Protein AF-A0A8J9ZI50-F1 (afdb_monomer)

Foldseek 3Di:
DAADADQDDDDDDDDDDDQDQDDDDDDDDDDDDDDDDDDDDDDPRDHDHQPPPDPPDCVLVLLVQCVVQVDHQLVGVLDFDDDPDPLVVVCVVCVVPPPPCVSSCNGRHDPLDDDDPDDDDADSAADVQCVVCVVLVVVVVVVCVVVVVDNDNDYCCSNVDHDRHFHWHWADDPPDPHTDIDRPPVSDPVSVVVVCVVVVPDDVDLVVLLVCVLVVHDDDDDQQPLVCVQPPALQRQRNNVPRLSVLVSCQSSQFWDWQKDKECPCLQKPWDPPCSVVVSVVCVVPVDSPTDMDGNQPFDIDMDIDDIPGHDNPQDSVNVVVVSNVRNVVVCVVQYDPSDDNVLRRCCVPVVSNPDPPD

pLDDT: mean 74.14, std 22.07, range [21.8, 97.56]

Structure (mmCIF, N/CA/C/O backbone):
data_AF-A0A8J9ZI50-F1
#
_entry.id   AF-A0A8J9ZI50-F1
#
loop_
_atom_site.group_PDB
_atom_site.id
_atom_site.type_symbol
_atom_site.label_atom_id
_atom_site.label_alt_id
_atom_site.label_comp_id
_atom_site.label_asym_id
_atom_site.label_entity_id
_atom_site.label_seq_id
_atom_site.pdbx_PDB_ins_code
_atom_site.Cartn_x
_atom_site.Cartn_y
_atom_site.Cartn_z
_atom_site.occupancy
_atom_site.B_iso_or_equiv
_atom_site.auth_seq_id
_atom_site.auth_comp_id
_atom_site.auth_asym_id
_atom_site.auth_atom_id
_atom_site.pdbx_PDB_model_num
ATOM 1 N N . MET A 1 1 ? 6.693 2.088 -22.035 1.00 25.86 1 MET A N 1
ATOM 2 C CA . MET A 1 1 ? 7.305 2.258 -23.367 1.00 25.86 1 MET A CA 1
ATOM 3 C C . MET A 1 1 ? 7.950 3.633 -23.395 1.00 25.86 1 MET A C 1
ATOM 5 O O . MET A 1 1 ? 7.227 4.613 -23.303 1.00 25.86 1 MET A O 1
ATOM 9 N N . THR A 1 2 ? 9.282 3.709 -23.401 1.00 25.95 2 THR A N 1
ATOM 10 C CA . THR A 1 2 ? 10.013 4.980 -23.255 1.00 25.95 2 THR A CA 1
ATOM 11 C C . THR A 1 2 ? 10.969 5.138 -24.429 1.00 25.95 2 THR A C 1
ATOM 13 O O . THR A 1 2 ? 11.836 4.292 -24.633 1.00 25.95 2 THR A O 1
ATOM 16 N N . VAL A 1 3 ? 10.784 6.204 -25.207 1.00 25.11 3 VAL A N 1
ATOM 17 C CA . VAL A 1 3 ? 11.611 6.576 -26.364 1.00 25.11 3 VAL A CA 1
ATOM 18 C C . VAL A 1 3 ? 12.299 7.902 -26.057 1.00 25.11 3 VAL A C 1
ATOM 20 O O . VAL A 1 3 ? 11.668 8.811 -25.519 1.00 25.11 3 VAL A O 1
ATOM 23 N N . TYR A 1 4 ? 13.588 8.009 -26.381 1.00 27.16 4 TYR A N 1
ATOM 24 C CA . TYR A 1 4 ? 14.418 9.181 -26.097 1.00 27.16 4 TYR A CA 1
ATOM 25 C C . TYR A 1 4 ? 14.515 10.114 -27.317 1.00 27.16 4 TYR A C 1
ATOM 27 O O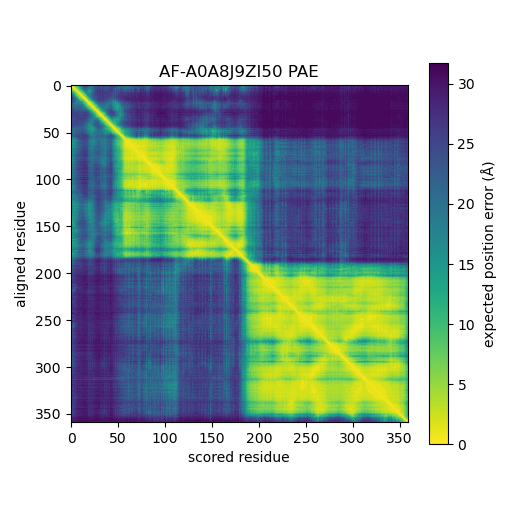 . TYR A 1 4 ? 14.706 9.620 -28.427 1.00 27.16 4 TYR A O 1
ATOM 35 N N . PRO A 1 5 ? 14.418 11.446 -27.142 1.00 26.84 5 PRO A N 1
ATOM 36 C CA . PRO A 1 5 ? 14.634 12.414 -28.212 1.00 26.84 5 PRO A CA 1
ATOM 37 C C . PRO A 1 5 ? 16.134 12.730 -28.399 1.00 26.84 5 PRO A C 1
ATOM 39 O O . PRO A 1 5 ? 16.911 12.603 -27.447 1.00 26.84 5 PRO A O 1
ATOM 42 N N . PRO A 1 6 ? 16.548 13.197 -29.594 1.00 30.83 6 PRO A N 1
ATOM 43 C CA . PRO A 1 6 ? 17.898 13.695 -29.826 1.00 30.83 6 PRO A CA 1
ATOM 44 C C . PRO A 1 6 ? 18.096 15.072 -29.178 1.00 30.83 6 PRO A C 1
ATOM 46 O O . PRO A 1 6 ? 17.204 15.924 -29.191 1.00 30.83 6 PRO A O 1
ATOM 49 N N . ALA A 1 7 ? 19.302 15.307 -28.663 1.00 27.77 7 ALA A N 1
ATOM 50 C CA . ALA A 1 7 ? 19.789 16.647 -28.367 1.00 27.77 7 ALA A CA 1
ATOM 51 C C . ALA A 1 7 ? 19.888 17.451 -29.679 1.00 27.77 7 ALA A C 1
ATOM 53 O O . ALA A 1 7 ? 20.593 17.044 -30.601 1.00 27.77 7 ALA A O 1
ATOM 54 N N . GLY A 1 8 ? 19.171 18.573 -29.778 1.00 25.98 8 GLY A N 1
ATOM 55 C CA . GLY A 1 8 ? 19.150 19.434 -30.962 1.00 25.98 8 GLY A CA 1
ATOM 56 C C . GLY A 1 8 ? 19.723 20.834 -30.714 1.00 25.98 8 GLY A C 1
ATOM 57 O O . GLY A 1 8 ? 19.141 21.608 -29.967 1.00 25.98 8 GLY A O 1
ATOM 58 N N . VAL A 1 9 ? 20.847 21.110 -31.384 1.00 24.44 9 VAL A N 1
ATOM 59 C CA . VAL A 1 9 ? 21.287 22.337 -32.091 1.00 24.44 9 VAL A CA 1
ATOM 60 C C . VAL A 1 9 ? 21.065 23.725 -31.454 1.00 24.44 9 VAL A C 1
ATOM 62 O O . VAL A 1 9 ? 19.985 24.303 -31.524 1.00 24.44 9 VAL A O 1
ATOM 65 N N . ALA A 1 10 ? 22.178 24.351 -31.054 1.00 22.00 10 ALA A N 1
ATOM 66 C CA . ALA A 1 10 ? 22.411 25.787 -31.223 1.00 22.00 10 ALA A CA 1
ATOM 67 C C . ALA A 1 10 ? 23.693 25.974 -32.053 1.00 22.00 10 ALA A C 1
ATOM 69 O O . ALA A 1 10 ? 24.749 25.438 -31.720 1.00 22.00 10 ALA A O 1
ATOM 70 N N . THR A 1 11 ? 23.601 26.708 -33.159 1.00 25.28 11 THR A N 1
ATOM 71 C CA . THR A 1 11 ? 24.726 27.043 -34.038 1.00 25.28 11 THR A CA 1
ATOM 72 C C . THR A 1 11 ? 25.690 28.027 -33.371 1.00 25.28 11 THR A C 1
ATOM 74 O O . THR A 1 11 ? 25.319 29.173 -33.122 1.00 25.28 11 THR A O 1
ATOM 77 N N . ARG A 1 12 ? 26.953 27.625 -33.186 1.00 21.80 12 ARG A N 1
ATOM 78 C CA . ARG A 1 12 ? 28.137 28.481 -33.379 1.00 21.80 12 ARG A CA 1
ATOM 79 C C . ARG A 1 12 ? 29.366 27.603 -33.616 1.00 21.80 12 ARG A C 1
ATOM 81 O O . ARG A 1 12 ? 29.640 26.695 -32.842 1.00 21.80 12 ARG A O 1
ATOM 88 N N . HIS A 1 13 ? 30.083 27.887 -34.700 1.00 28.05 13 HIS A N 1
ATOM 89 C CA . HIS A 1 13 ? 31.384 27.302 -35.008 1.00 28.05 13 HIS A CA 1
ATOM 90 C C . HIS A 1 13 ? 32.370 27.506 -33.847 1.00 28.05 13 HIS A C 1
ATOM 92 O O . HIS A 1 13 ? 32.696 28.644 -33.517 1.00 28.05 13 HIS A O 1
ATOM 98 N N . ASN A 1 14 ? 32.847 26.416 -33.247 1.00 24.55 14 ASN A N 1
ATOM 99 C CA . ASN A 1 14 ? 34.269 26.068 -33.228 1.00 24.55 14 ASN A CA 1
ATOM 100 C C . ASN A 1 14 ? 34.479 24.661 -32.647 1.00 24.55 14 ASN A C 1
ATOM 102 O O . ASN A 1 14 ? 33.777 24.214 -31.748 1.00 24.55 14 ASN A O 1
ATOM 106 N N . SER A 1 15 ? 35.441 23.981 -33.253 1.00 33.97 15 SER A N 1
ATOM 107 C CA . SER A 1 15 ? 35.900 22.605 -33.076 1.00 33.97 15 SER A CA 1
ATOM 108 C C . SER A 1 15 ? 36.259 22.196 -31.642 1.00 33.97 15 SER A C 1
ATOM 110 O O . SER A 1 15 ? 37.152 22.814 -31.064 1.00 33.97 15 SER A O 1
ATOM 112 N N . SER A 1 16 ? 35.663 21.099 -31.154 1.00 27.05 16 SER A N 1
ATOM 113 C CA . SER A 1 16 ? 36.362 19.883 -30.678 1.00 27.05 16 SER A CA 1
ATOM 114 C C . SER A 1 16 ? 35.376 18.854 -30.084 1.00 27.05 16 SER A C 1
ATOM 116 O O . SER A 1 16 ? 34.603 19.153 -29.180 1.00 27.05 16 SER A O 1
ATOM 118 N N . ASP A 1 17 ? 35.393 17.656 -30.675 1.00 33.03 17 ASP A N 1
ATOM 119 C CA . ASP A 1 17 ? 34.951 16.337 -30.191 1.00 33.03 17 ASP A CA 1
ATOM 120 C C . ASP A 1 17 ? 33.678 16.246 -29.329 1.00 33.03 17 ASP A C 1
ATOM 122 O O . ASP A 1 17 ? 33.707 16.179 -28.100 1.00 33.03 17 ASP A O 1
ATOM 126 N N . GLY A 1 18 ? 32.536 16.129 -30.015 1.00 24.89 18 GLY A N 1
ATOM 127 C CA . GLY A 1 18 ? 31.255 15.719 -29.443 1.00 24.89 18 GLY A CA 1
ATOM 128 C C . GLY A 1 18 ? 30.677 14.525 -30.205 1.00 24.89 18 GLY A C 1
ATOM 129 O O . GLY A 1 18 ? 30.456 14.598 -31.410 1.00 24.89 18 GLY A O 1
ATOM 130 N N . PHE A 1 19 ? 30.429 13.431 -29.487 1.00 29.88 19 PHE A N 1
ATOM 131 C CA . PHE A 1 19 ? 29.809 12.197 -29.976 1.00 29.88 19 PHE A CA 1
ATOM 132 C C . PHE A 1 19 ? 28.427 12.484 -30.601 1.00 29.88 19 PHE A C 1
ATOM 134 O O . PHE A 1 19 ? 27.509 12.923 -29.905 1.00 29.88 19 PHE A O 1
ATOM 141 N N . GLN A 1 20 ? 28.274 12.245 -31.907 1.00 26.59 20 GLN A N 1
ATOM 142 C CA . GLN A 1 20 ? 26.997 12.314 -32.625 1.00 26.59 20 GLN A CA 1
ATOM 143 C C . GLN A 1 20 ? 26.562 10.909 -33.050 1.00 26.59 20 GLN A C 1
ATOM 145 O O . GLN A 1 20 ? 27.282 10.217 -33.762 1.00 26.59 20 GLN A O 1
ATOM 150 N N . VAL A 1 21 ? 25.354 10.508 -32.649 1.00 29.22 21 VAL A N 1
ATOM 151 C CA . VAL A 1 21 ? 24.674 9.326 -33.195 1.00 29.22 21 VAL A CA 1
ATOM 152 C C . VAL A 1 21 ? 23.842 9.801 -34.387 1.00 29.22 21 VAL A C 1
ATOM 154 O O . VAL A 1 21 ? 22.799 10.427 -34.201 1.00 29.22 21 VAL A O 1
ATOM 157 N N . GLY A 1 22 ? 24.346 9.586 -35.603 1.00 24.67 22 GLY A N 1
ATOM 158 C CA . GLY A 1 22 ? 23.662 9.913 -36.858 1.00 24.67 22 GLY A CA 1
ATOM 159 C C . GLY A 1 22 ? 22.984 8.686 -37.474 1.00 24.67 22 GLY A C 1
ATOM 160 O O . GLY A 1 22 ? 23.501 7.580 -37.363 1.00 24.67 22 GLY A O 1
ATOM 161 N N . CYS A 1 23 ? 21.829 8.886 -38.115 1.00 28.69 23 CYS A N 1
ATOM 162 C CA . CYS A 1 23 ? 21.160 7.884 -38.951 1.00 28.69 23 CYS A CA 1
ATOM 163 C C . CYS A 1 23 ? 21.556 8.088 -40.418 1.00 28.69 23 CYS A C 1
ATOM 165 O O . CYS A 1 23 ? 21.432 9.198 -40.933 1.00 28.69 23 CYS A O 1
ATOM 167 N N . THR A 1 24 ? 21.945 7.017 -41.102 1.00 25.36 24 THR A N 1
ATOM 168 C CA . THR A 1 24 ? 22.047 6.954 -42.566 1.00 25.36 24 THR A CA 1
ATOM 169 C C . THR A 1 24 ? 21.234 5.754 -43.024 1.00 25.36 24 THR A C 1
ATOM 171 O O . THR A 1 24 ? 21.556 4.632 -42.651 1.00 25.36 24 THR A O 1
ATOM 174 N N . CYS A 1 25 ? 20.163 5.976 -43.782 1.00 27.75 25 CYS A N 1
ATOM 175 C CA . CYS A 1 25 ? 19.436 4.901 -44.449 1.00 27.75 25 CYS A CA 1
ATOM 176 C C . CYS A 1 25 ? 19.452 5.179 -45.954 1.00 27.75 25 CYS A C 1
ATOM 178 O O . CYS A 1 25 ? 18.854 6.152 -46.403 1.00 27.75 25 CYS A O 1
ATOM 180 N N . ASP A 1 26 ? 20.155 4.329 -46.704 1.00 25.33 26 ASP A N 1
ATOM 181 C CA . ASP A 1 26 ? 19.964 4.167 -48.143 1.00 25.33 26 ASP A CA 1
ATOM 182 C C . ASP A 1 26 ? 19.202 2.858 -48.344 1.00 25.33 26 ASP A C 1
ATOM 184 O O . ASP A 1 26 ? 19.656 1.775 -47.981 1.00 25.33 26 ASP A O 1
ATOM 188 N N . SER A 1 27 ? 17.989 2.977 -48.871 1.00 35.72 27 SER A N 1
ATOM 189 C CA . SER A 1 27 ? 17.104 1.860 -49.176 1.00 35.72 27 SER A CA 1
ATOM 190 C C . SER A 1 27 ? 17.641 1.050 -50.353 1.00 35.72 27 SER A C 1
ATOM 192 O O . SER A 1 27 ? 17.878 1.643 -51.404 1.00 35.72 27 SER A O 1
ATOM 194 N N . THR A 1 28 ? 17.760 -0.277 -50.216 1.00 31.36 28 THR A N 1
ATOM 195 C CA . THR A 1 28 ? 17.417 -1.303 -51.235 1.00 31.36 28 THR A CA 1
ATOM 196 C C . THR A 1 28 ? 17.981 -2.680 -50.849 1.00 31.36 28 THR A C 1
ATOM 198 O O . THR A 1 28 ? 19.159 -2.941 -51.049 1.00 31.36 28 THR A O 1
ATOM 201 N N . SER A 1 29 ? 17.149 -3.606 -50.355 1.00 28.17 29 SER A N 1
ATOM 202 C CA . SER A 1 29 ? 17.161 -5.016 -50.804 1.00 28.17 29 SER A CA 1
ATOM 203 C C . SER A 1 29 ? 16.071 -5.854 -50.123 1.00 28.17 29 SER A C 1
ATOM 205 O O . SER A 1 29 ? 15.872 -5.797 -48.913 1.00 28.17 29 SER A O 1
ATOM 207 N N . ASP A 1 30 ? 15.376 -6.652 -50.935 1.00 33.31 30 ASP A N 1
ATOM 208 C CA . ASP A 1 30 ? 14.409 -7.667 -50.524 1.00 33.31 30 ASP A CA 1
ATOM 209 C C . ASP A 1 30 ? 15.135 -8.985 -50.207 1.00 33.31 30 ASP A C 1
ATOM 211 O O . ASP A 1 30 ? 15.465 -9.751 -51.109 1.00 33.31 30 ASP A O 1
ATOM 215 N N . THR A 1 31 ? 15.405 -9.271 -48.931 1.00 26.11 31 THR A N 1
ATOM 216 C CA . THR A 1 31 ? 15.521 -10.642 -48.380 1.00 26.11 31 THR A CA 1
ATOM 217 C C . THR A 1 31 ? 15.463 -10.606 -46.845 1.00 26.11 31 THR A C 1
ATOM 219 O O . THR A 1 31 ? 15.954 -9.654 -46.242 1.00 26.11 31 THR A O 1
ATOM 222 N N . PRO A 1 32 ? 14.862 -11.607 -46.167 1.00 31.50 32 PRO A N 1
ATOM 223 C CA . PRO A 1 32 ? 14.676 -11.555 -44.719 1.00 31.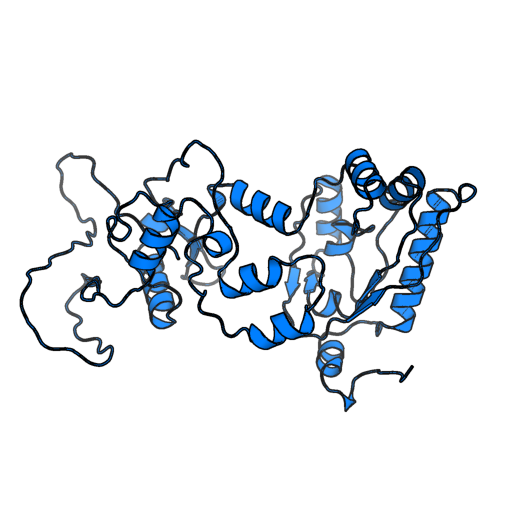50 32 PRO A CA 1
ATOM 224 C C . PRO A 1 32 ? 15.896 -12.133 -43.978 1.00 31.50 32 PRO A C 1
ATOM 226 O O . PRO A 1 32 ? 16.326 -13.235 -44.328 1.00 31.50 32 PRO A O 1
ATOM 229 N N . PRO A 1 33 ? 16.410 -11.506 -42.898 1.00 31.91 33 PRO A N 1
ATOM 230 C CA . PRO A 1 33 ? 17.346 -12.180 -42.012 1.00 31.91 33 PRO A CA 1
ATOM 231 C C . PRO A 1 33 ? 16.672 -12.681 -40.729 1.00 31.91 33 PRO A C 1
ATOM 233 O O . PRO A 1 33 ? 15.975 -11.964 -40.008 1.00 31.91 33 PRO A O 1
ATOM 236 N N . ALA A 1 34 ? 16.936 -13.954 -40.453 1.00 27.08 34 ALA A N 1
ATOM 237 C CA . ALA A 1 34 ? 16.683 -14.649 -39.204 1.00 27.08 34 ALA A CA 1
ATOM 238 C C . ALA A 1 34 ? 17.666 -14.207 -38.111 1.00 27.08 34 ALA A C 1
ATOM 240 O O . ALA A 1 34 ? 18.853 -14.099 -38.388 1.00 27.08 34 ALA A O 1
ATOM 241 N N . GLY A 1 35 ? 17.189 -14.078 -36.866 1.00 29.55 35 GLY A N 1
ATOM 242 C CA . GLY A 1 35 ? 18.027 -14.067 -35.658 1.00 29.55 35 GLY A CA 1
ATOM 243 C C . GLY A 1 35 ? 18.972 -12.865 -35.501 1.00 29.55 35 GLY A C 1
ATOM 244 O O . GLY A 1 35 ? 19.510 -12.303 -36.445 1.00 29.55 35 GLY A O 1
ATOM 245 N N . VAL A 1 36 ? 19.180 -12.424 -34.262 1.00 30.52 36 VAL A N 1
ATOM 246 C CA . VAL A 1 36 ? 20.088 -11.309 -33.961 1.00 30.52 36 VAL A CA 1
ATOM 247 C C . VAL A 1 36 ? 21.529 -11.828 -33.949 1.00 30.52 36 VAL A C 1
ATOM 249 O O . VAL A 1 36 ? 21.962 -12.376 -32.941 1.00 30.52 36 VAL A O 1
ATOM 252 N N . ASP A 1 37 ? 22.264 -11.660 -35.050 1.00 28.70 37 ASP A N 1
ATOM 253 C CA . ASP A 1 37 ? 23.724 -11.831 -35.083 1.00 28.70 37 ASP A CA 1
ATOM 254 C C . ASP A 1 37 ? 24.390 -10.444 -34.959 1.00 28.70 37 ASP A C 1
ATOM 256 O O . ASP A 1 37 ? 24.032 -9.502 -35.669 1.00 28.70 37 ASP A O 1
ATOM 260 N N . VAL A 1 38 ? 25.307 -10.286 -34.000 1.00 32.72 38 VAL A N 1
ATOM 261 C CA . VAL A 1 38 ? 26.031 -9.031 -33.730 1.00 32.72 38 VAL A CA 1
ATOM 262 C C . VAL A 1 38 ? 27.402 -9.132 -34.392 1.00 32.72 38 VAL A C 1
ATOM 264 O O . VAL A 1 38 ? 28.322 -9.729 -33.839 1.00 32.72 38 VAL A O 1
ATOM 267 N N . ARG A 1 39 ? 27.555 -8.546 -35.579 1.00 32.59 39 ARG A N 1
ATOM 268 C CA . ARG A 1 39 ? 28.845 -8.367 -36.270 1.00 32.59 39 ARG A CA 1
ATOM 269 C C . ARG A 1 39 ? 28.787 -6.964 -36.884 1.00 32.59 39 ARG A C 1
ATOM 271 O O . ARG A 1 39 ? 27.868 -6.705 -37.637 1.00 32.59 39 ARG A O 1
ATOM 278 N N . GLN A 1 40 ? 29.600 -5.972 -36.530 1.00 29.20 40 GLN A N 1
ATOM 279 C CA . GLN A 1 40 ? 31.057 -5.932 -36.426 1.00 29.20 40 GLN A CA 1
ATOM 280 C C . GLN A 1 40 ? 31.471 -4.742 -35.532 1.00 29.20 40 GLN A C 1
ATOM 282 O O . GLN A 1 40 ? 30.828 -3.697 -35.546 1.00 29.20 40 GLN A O 1
ATOM 287 N N . ILE A 1 41 ? 32.564 -4.891 -34.780 1.00 34.88 41 ILE A N 1
ATOM 288 C CA . ILE A 1 41 ? 33.206 -3.821 -33.998 1.00 34.88 41 ILE A CA 1
ATOM 289 C C . ILE A 1 41 ? 34.373 -3.282 -34.826 1.00 34.88 41 ILE A C 1
ATOM 291 O O . ILE A 1 41 ? 35.259 -4.050 -35.198 1.00 34.88 41 ILE A O 1
ATOM 295 N N . SER A 1 42 ? 34.400 -1.975 -35.079 1.00 26.50 42 SER A N 1
ATOM 296 C CA . SER A 1 42 ? 35.558 -1.290 -35.656 1.00 26.50 42 SER A CA 1
ATOM 297 C C . SER A 1 42 ? 35.718 0.097 -35.027 1.00 26.50 42 SER A C 1
ATOM 299 O O . SER A 1 42 ? 35.021 1.032 -35.410 1.00 26.50 42 SER A O 1
ATOM 301 N N . GLY A 1 43 ? 36.687 0.226 -34.115 1.00 32.31 43 GLY A N 1
ATOM 302 C CA . GLY A 1 43 ? 37.161 1.503 -33.566 1.00 32.31 43 GLY A CA 1
ATOM 303 C C . GLY A 1 43 ? 36.256 2.156 -32.514 1.00 32.31 43 GLY A C 1
ATOM 304 O O . GLY A 1 43 ? 35.098 1.783 -32.351 1.00 32.31 43 GLY A O 1
ATOM 305 N N . ASP A 1 44 ? 36.805 3.148 -31.803 1.00 33.44 44 ASP A N 1
ATOM 306 C CA . ASP A 1 44 ? 36.230 3.856 -30.638 1.00 33.44 44 ASP A CA 1
ATOM 307 C C . ASP A 1 44 ? 34.918 4.638 -30.894 1.00 33.44 44 ASP A C 1
ATOM 309 O O . ASP A 1 44 ? 34.451 5.381 -30.033 1.00 33.44 44 ASP A O 1
ATOM 313 N N . ASN A 1 45 ? 34.281 4.450 -32.053 1.00 29.66 45 ASN A N 1
ATOM 314 C CA . ASN A 1 45 ? 32.985 5.020 -32.403 1.00 29.66 45 ASN A CA 1
ATOM 315 C C . ASN A 1 45 ? 31.963 3.892 -32.577 1.00 29.66 45 ASN A C 1
ATOM 317 O O . ASN A 1 45 ? 31.886 3.251 -33.623 1.00 29.66 45 ASN A O 1
ATOM 321 N N . VAL A 1 46 ? 31.157 3.652 -31.542 1.00 34.62 46 VAL A N 1
ATOM 322 C CA . VAL A 1 46 ? 30.061 2.679 -31.601 1.00 34.62 46 VAL A CA 1
ATOM 323 C C . VAL A 1 46 ? 28.852 3.341 -32.259 1.00 34.62 46 VAL A C 1
ATOM 325 O O . VAL A 1 46 ? 28.185 4.178 -31.651 1.00 34.62 46 VAL A O 1
ATOM 328 N N . GLN A 1 47 ? 28.553 2.959 -33.500 1.00 34.44 47 GLN A N 1
ATOM 329 C CA . GLN A 1 47 ? 27.264 3.260 -34.114 1.00 34.44 47 GLN A CA 1
ATOM 330 C C . GLN A 1 47 ? 26.225 2.247 -33.621 1.00 34.44 47 GLN A C 1
ATOM 332 O O . GLN A 1 47 ? 26.381 1.041 -33.799 1.00 34.44 47 GLN A O 1
ATOM 337 N N . VAL A 1 48 ? 25.175 2.736 -32.957 1.00 38.38 48 VAL A N 1
ATOM 338 C CA . VAL A 1 48 ? 24.004 1.924 -32.608 1.00 38.38 48 VAL A CA 1
ATOM 339 C C . VAL A 1 48 ? 23.014 2.064 -33.751 1.00 38.38 48 VAL A C 1
ATOM 341 O O . VAL A 1 48 ? 22.349 3.089 -33.885 1.00 38.38 48 VAL A O 1
ATOM 344 N N . GLU A 1 49 ? 22.951 1.042 -34.592 1.00 39.28 49 GLU A N 1
ATOM 345 C CA . GLU A 1 49 ? 22.041 1.009 -35.728 1.00 39.28 49 GLU A CA 1
ATOM 346 C C . GLU A 1 49 ? 20.592 0.878 -35.232 1.00 39.28 49 GLU A C 1
ATOM 348 O O . GLU A 1 49 ? 20.226 -0.070 -34.525 1.00 39.28 49 GLU A O 1
ATOM 353 N N . CYS A 1 50 ? 19.750 1.855 -35.575 1.00 42.16 50 CYS A N 1
ATOM 354 C CA . CYS A 1 50 ? 18.310 1.754 -35.383 1.00 42.16 50 CYS A CA 1
ATOM 355 C C . CYS A 1 50 ? 17.790 0.625 -36.276 1.00 42.16 50 CYS A C 1
ATOM 357 O O . CYS A 1 50 ? 17.707 0.790 -37.489 1.00 42.16 50 CYS A O 1
ATOM 359 N N . LYS A 1 51 ? 17.372 -0.504 -35.693 1.00 46.44 51 LYS A N 1
ATOM 360 C CA . LYS A 1 51 ? 16.602 -1.527 -36.417 1.00 46.44 51 LYS A CA 1
ATOM 361 C C . LYS A 1 51 ? 15.177 -1.022 -36.674 1.00 46.44 51 LYS A C 1
ATOM 363 O O . LYS A 1 51 ? 14.221 -1.491 -36.062 1.00 46.44 51 LYS A O 1
ATOM 368 N N . CYS A 1 52 ? 15.038 -0.014 -37.533 1.00 45.03 52 CYS A N 1
ATOM 369 C CA . CYS A 1 52 ? 13.747 0.461 -38.030 1.00 45.03 52 CYS A CA 1
ATOM 370 C C . CYS A 1 52 ? 13.329 -0.222 -39.339 1.00 45.03 52 CYS A C 1
ATOM 372 O O . CYS A 1 52 ? 12.228 0.033 -39.828 1.00 45.03 52 CYS A O 1
ATOM 374 N N . GLU A 1 53 ? 14.131 -1.151 -39.863 1.00 44.50 53 GLU A N 1
ATOM 375 C CA . GLU A 1 53 ? 13.703 -2.054 -40.928 1.00 44.50 53 GLU A CA 1
ATOM 376 C C . GLU A 1 53 ? 12.783 -3.134 -40.364 1.00 44.50 53 GLU A C 1
ATOM 378 O O . GLU A 1 53 ? 13.166 -4.267 -40.086 1.00 44.50 53 GLU A O 1
ATOM 383 N N . SER A 1 54 ? 11.544 -2.747 -40.093 1.00 42.78 54 SER A N 1
ATOM 384 C CA . SER A 1 54 ? 10.371 -3.547 -40.428 1.00 42.78 54 SER A CA 1
ATOM 385 C C . SER A 1 54 ? 9.118 -2.890 -39.870 1.00 42.78 54 SER A C 1
ATOM 387 O O . SER A 1 54 ? 9.032 -2.419 -38.737 1.00 42.78 54 SER A O 1
ATOM 389 N N . THR A 1 55 ? 8.086 -2.993 -40.680 1.00 44.81 55 THR A N 1
ATOM 390 C CA . THR A 1 55 ? 6.664 -3.134 -40.365 1.00 44.81 55 THR A CA 1
ATOM 391 C C . THR A 1 55 ? 6.303 -4.061 -39.173 1.00 44.81 55 THR A C 1
ATOM 393 O O . THR A 1 55 ? 5.138 -4.416 -39.032 1.00 44.81 55 THR A O 1
ATOM 396 N N . SER A 1 56 ? 7.240 -4.455 -38.298 1.00 51.00 56 SER A N 1
ATOM 397 C CA . SER A 1 56 ? 7.094 -5.504 -37.275 1.00 51.00 56 SER A CA 1
ATOM 398 C C . SER A 1 56 ? 6.657 -5.025 -35.890 1.00 51.00 56 SER A C 1
ATOM 400 O O . SER A 1 56 ? 6.242 -5.848 -35.076 1.00 51.00 56 SER A O 1
ATOM 402 N N . TRP A 1 57 ? 6.726 -3.724 -35.589 1.00 58.50 57 TRP A N 1
ATOM 403 C CA . TRP A 1 57 ? 6.334 -3.213 -34.274 1.00 58.50 57 TRP A CA 1
ATOM 404 C C . TRP A 1 57 ? 4.861 -2.785 -34.277 1.00 58.50 57 TRP A C 1
ATOM 406 O O . TRP A 1 57 ? 4.546 -1.692 -34.766 1.00 58.50 57 TRP A O 1
ATOM 416 N N . PRO A 1 58 ? 3.943 -3.574 -33.683 1.00 74.00 58 PRO A N 1
ATOM 417 C CA . PRO A 1 58 ? 2.515 -3.269 -33.731 1.00 74.00 58 PRO A CA 1
ATOM 418 C C . PRO A 1 58 ? 2.168 -2.000 -32.936 1.00 74.00 58 PRO A C 1
ATOM 420 O O . PRO A 1 58 ? 1.121 -1.399 -33.138 1.00 74.00 58 PRO A O 1
ATOM 423 N N . TYR A 1 59 ? 3.074 -1.529 -32.077 1.00 77.31 59 TYR A N 1
ATOM 424 C CA . TYR A 1 59 ? 2.868 -0.377 -31.204 1.00 77.31 59 TYR A CA 1
ATOM 425 C C . TYR A 1 59 ? 2.585 0.938 -31.931 1.00 77.31 59 TYR A C 1
ATOM 427 O O . TYR A 1 59 ? 1.826 1.755 -31.412 1.00 77.31 59 TYR A O 1
ATOM 435 N N . ARG A 1 60 ? 3.168 1.158 -33.118 1.00 80.31 60 ARG A N 1
ATOM 436 C CA . ARG A 1 60 ? 2.873 2.358 -33.917 1.00 80.31 60 ARG A CA 1
ATOM 437 C C . ARG A 1 60 ? 1.419 2.354 -34.384 1.00 80.31 60 ARG A C 1
ATOM 439 O O . ARG A 1 60 ? 0.723 3.354 -34.228 1.00 80.31 60 ARG A O 1
ATOM 446 N N . ASP A 1 61 ? 0.975 1.220 -34.922 1.00 83.50 61 ASP A N 1
ATOM 447 C CA . ASP A 1 61 ? -0.409 1.015 -35.354 1.00 83.50 61 ASP A CA 1
ATOM 448 C C . ASP A 1 61 ? -1.375 1.101 -34.166 1.00 83.50 61 ASP A C 1
ATOM 450 O O . ASP A 1 61 ? -2.357 1.841 -34.204 1.00 83.50 61 ASP A O 1
ATOM 454 N N . TRP A 1 62 ? -1.047 0.433 -33.057 1.00 86.94 62 TRP A N 1
ATOM 455 C CA . TRP A 1 62 ? -1.853 0.465 -31.840 1.00 86.94 62 TRP A CA 1
ATOM 456 C C . TRP A 1 62 ? -2.028 1.885 -31.308 1.00 86.94 62 TRP A C 1
ATOM 458 O O . TRP A 1 62 ? -3.147 2.297 -31.004 1.00 86.94 62 TRP A O 1
ATOM 468 N N . HIS A 1 63 ? -0.942 2.658 -31.248 1.00 84.00 63 HIS A N 1
ATOM 469 C CA . HIS A 1 63 ? -0.988 4.057 -30.844 1.00 84.00 63 HIS A CA 1
ATOM 470 C C . HIS A 1 63 ? -1.893 4.884 -31.770 1.00 84.00 63 HIS A C 1
ATOM 472 O O . HIS A 1 63 ? -2.749 5.626 -31.283 1.00 84.00 63 HIS A O 1
ATOM 478 N N . ALA A 1 64 ? -1.750 4.736 -33.092 1.00 84.31 64 ALA A N 1
ATOM 479 C CA . ALA A 1 64 ? -2.571 5.449 -34.068 1.00 84.31 64 ALA A CA 1
ATOM 480 C C . ALA A 1 64 ? -4.066 5.118 -33.917 1.00 84.31 64 ALA A C 1
ATOM 482 O O . ALA A 1 64 ? -4.892 6.028 -33.848 1.00 84.31 64 ALA A O 1
ATOM 483 N N . ARG A 1 65 ? -4.410 3.833 -33.775 1.00 86.69 65 ARG A N 1
ATOM 484 C CA . ARG A 1 65 ? -5.792 3.358 -33.599 1.00 86.69 65 ARG A CA 1
ATOM 485 C C . ARG A 1 65 ? -6.427 3.856 -32.304 1.00 86.69 65 ARG A C 1
ATOM 487 O O . ARG A 1 65 ? -7.558 4.341 -32.320 1.00 86.69 65 ARG A O 1
ATOM 494 N N . VAL A 1 66 ? -5.705 3.790 -31.184 1.00 87.38 66 VAL A N 1
ATOM 495 C CA . VAL A 1 66 ? -6.202 4.306 -29.897 1.00 87.38 66 VAL A CA 1
ATOM 496 C C . VAL A 1 66 ? -6.418 5.817 -29.979 1.00 87.38 66 VAL A C 1
ATOM 498 O O . VAL A 1 66 ? -7.479 6.305 -29.593 1.00 87.38 66 VAL A O 1
ATOM 501 N N . ARG A 1 67 ? -5.471 6.567 -30.556 1.00 83.44 67 ARG A N 1
ATOM 502 C CA . ARG A 1 67 ? -5.616 8.016 -30.769 1.00 83.44 67 ARG A CA 1
ATOM 503 C C . ARG A 1 67 ? -6.809 8.351 -31.659 1.00 83.44 67 ARG A C 1
ATOM 505 O O . ARG A 1 67 ? -7.563 9.260 -31.325 1.00 83.44 67 ARG A O 1
ATOM 512 N N . GLN A 1 68 ? -7.009 7.624 -32.755 1.00 85.31 68 GLN A N 1
ATOM 513 C CA . GLN A 1 68 ? -8.146 7.835 -33.651 1.00 85.31 68 GLN A CA 1
ATOM 514 C C . GLN A 1 68 ? -9.486 7.610 -32.940 1.00 85.31 68 GLN A C 1
ATOM 516 O O . GLN A 1 68 ? -10.439 8.333 -33.213 1.00 85.31 68 GLN A O 1
ATOM 521 N N . SER A 1 69 ? -9.548 6.669 -31.993 1.00 84.88 69 SER A N 1
ATOM 522 C CA . SER A 1 69 ? -10.777 6.385 -31.243 1.00 84.88 69 SER A CA 1
ATOM 523 C C . SER A 1 69 ? -11.212 7.506 -30.290 1.00 84.88 69 SER A C 1
ATOM 525 O O . SER A 1 69 ? -12.365 7.518 -29.873 1.00 84.88 69 SER A O 1
ATOM 527 N N . GLN A 1 70 ? -10.314 8.440 -29.939 1.00 84.25 70 GLN A N 1
ATOM 528 C CA . GLN A 1 70 ? -10.555 9.547 -28.991 1.00 84.25 70 GLN A CA 1
ATOM 529 C C . GLN A 1 70 ? -11.011 9.117 -27.582 1.00 84.25 70 GLN A C 1
ATOM 531 O O . GLN A 1 70 ? -11.316 9.960 -26.741 1.00 84.25 70 GLN A O 1
ATOM 536 N N . VAL A 1 71 ? -11.007 7.818 -27.290 1.00 82.56 71 VAL A N 1
ATOM 537 C CA . VAL A 1 71 ? -11.337 7.238 -25.989 1.00 82.56 71 VAL A CA 1
ATOM 538 C C . VAL A 1 71 ? -10.214 6.290 -25.554 1.00 82.56 71 VAL A C 1
ATOM 540 O O . VAL A 1 71 ? -9.386 5.885 -26.375 1.00 82.56 71 VAL A O 1
ATOM 543 N N . PRO A 1 72 ? -10.133 5.921 -24.265 1.00 83.88 72 PRO A N 1
ATOM 544 C CA . PRO A 1 72 ? -9.152 4.938 -23.823 1.00 83.88 72 PRO A CA 1
ATOM 545 C C . PRO A 1 72 ? -9.290 3.588 -24.539 1.00 83.88 72 PRO A C 1
ATOM 547 O O . PRO A 1 72 ? -10.392 3.192 -24.921 1.00 83.88 72 PRO A O 1
ATOM 550 N N . ASN A 1 73 ? -8.180 2.850 -24.660 1.00 88.81 73 ASN A N 1
ATOM 551 C CA . ASN A 1 73 ? -8.117 1.600 -25.427 1.00 88.81 73 ASN A CA 1
ATOM 552 C C . ASN A 1 73 ? -9.217 0.594 -25.043 1.00 88.81 73 ASN A C 1
ATOM 554 O O . ASN A 1 73 ? -9.885 0.079 -25.934 1.00 88.81 73 ASN A O 1
ATOM 558 N N . PHE A 1 74 ? -9.474 0.384 -23.746 1.00 88.00 74 PHE A N 1
ATOM 559 C CA . PHE A 1 74 ? -10.507 -0.548 -23.269 1.00 88.00 74 PHE A CA 1
ATOM 560 C C . PHE A 1 74 ? -11.939 -0.211 -23.725 1.00 88.00 74 PHE A C 1
ATOM 562 O O . PHE A 1 74 ? -12.772 -1.108 -23.847 1.00 88.00 74 PHE A O 1
ATOM 569 N N . ARG A 1 75 ? -12.213 1.063 -24.045 1.00 86.50 75 ARG A N 1
ATOM 570 C CA . ARG A 1 75 ? -13.507 1.530 -24.574 1.00 86.50 75 ARG A CA 1
ATOM 571 C C . ARG A 1 75 ? -13.538 1.643 -26.096 1.00 86.50 75 ARG A C 1
ATOM 573 O O . ARG A 1 75 ? -14.606 1.528 -26.681 1.00 86.50 75 ARG A O 1
ATOM 580 N N . GLY A 1 76 ? -12.393 1.916 -26.718 1.00 91.00 76 GLY A N 1
ATOM 581 C CA . GLY A 1 76 ? -12.282 2.188 -28.150 1.00 91.00 76 GLY A CA 1
ATOM 582 C C . GLY A 1 76 ? -11.708 1.012 -28.922 1.00 91.00 76 GLY A C 1
ATOM 583 O O . GLY A 1 76 ? -12.413 0.077 -29.285 1.00 91.00 76 GLY A O 1
ATOM 584 N N . ALA A 1 77 ? -10.407 1.083 -29.204 1.00 90.31 77 ALA A N 1
ATOM 585 C CA . ALA A 1 77 ? -9.738 0.146 -30.101 1.00 90.31 77 ALA A CA 1
ATOM 586 C C . ALA A 1 77 ? -9.662 -1.304 -29.577 1.00 90.31 77 ALA A C 1
ATOM 588 O O . ALA A 1 77 ? -9.396 -2.197 -30.383 1.00 90.31 77 ALA A O 1
ATOM 589 N N . ARG A 1 78 ? -9.882 -1.525 -28.267 1.00 93.00 78 ARG A N 1
ATOM 590 C CA . ARG A 1 78 ? -9.883 -2.826 -27.567 1.00 93.00 78 ARG A CA 1
ATOM 591 C C . ARG A 1 78 ? -8.726 -3.723 -27.994 1.00 93.00 78 ARG A C 1
ATOM 593 O O . ARG A 1 78 ? -8.891 -4.904 -28.282 1.00 93.00 78 ARG A O 1
ATOM 600 N N . ILE A 1 79 ? -7.537 -3.135 -28.069 1.00 91.88 79 ILE A N 1
ATOM 601 C CA . ILE A 1 79 ? -6.316 -3.850 -28.432 1.00 91.88 79 ILE A CA 1
ATOM 602 C C . ILE A 1 79 ? -5.839 -4.614 -27.192 1.00 91.88 79 ILE A C 1
ATOM 604 O O . ILE A 1 79 ? -5.569 -3.957 -26.184 1.00 91.88 79 ILE A O 1
ATOM 608 N N . PRO A 1 80 ? -5.732 -5.955 -27.223 1.00 90.31 80 PRO A N 1
ATOM 609 C CA . PRO A 1 80 ? -5.282 -6.711 -26.062 1.00 90.31 80 PRO A CA 1
ATOM 610 C C . PRO A 1 80 ? -3.860 -6.320 -25.656 1.00 90.31 80 PRO A C 1
ATOM 612 O O . PRO A 1 80 ? -2.961 -6.246 -26.497 1.00 90.31 80 PRO A O 1
ATOM 615 N N . VAL A 1 81 ? -3.646 -6.086 -24.363 1.00 84.00 81 VAL A N 1
ATOM 616 C CA . VAL A 1 81 ? -2.313 -5.849 -23.808 1.00 84.00 81 VAL A CA 1
ATOM 617 C C . VAL A 1 81 ? -1.615 -7.201 -23.652 1.00 84.00 81 VAL A C 1
ATOM 619 O O . VAL A 1 81 ? -2.149 -8.075 -22.965 1.00 84.00 81 VAL A O 1
ATOM 622 N N . PRO A 1 82 ? -0.418 -7.397 -24.239 1.00 81.75 82 PRO A N 1
ATOM 623 C CA . PRO A 1 82 ? 0.339 -8.627 -24.048 1.00 81.75 82 PRO A CA 1
ATOM 624 C C . PRO A 1 82 ? 0.595 -8.878 -22.559 1.00 81.75 82 PRO A C 1
ATOM 626 O O . PRO A 1 82 ? 1.309 -8.119 -21.902 1.00 81.75 82 PRO A O 1
ATOM 629 N N . SER A 1 83 ? -0.004 -9.935 -22.018 1.00 80.31 83 SER A N 1
ATOM 630 C CA . SER A 1 83 ? 0.167 -10.336 -20.625 1.00 80.31 83 SER A CA 1
ATOM 631 C C . SER A 1 83 ? 0.040 -11.851 -20.484 1.00 80.31 83 SER A C 1
ATOM 633 O O . SER A 1 83 ? -0.588 -12.513 -21.307 1.00 80.31 83 SER A O 1
ATOM 635 N N . SER A 1 84 ? 0.616 -12.398 -19.414 1.00 84.88 84 SER A N 1
ATOM 636 C CA . SER A 1 84 ? 0.458 -13.812 -19.047 1.00 84.88 84 SER A CA 1
ATOM 637 C C . SER A 1 84 ? -0.789 -14.065 -18.189 1.00 84.88 84 SER A C 1
ATOM 639 O O . SER A 1 84 ? -0.908 -15.126 -17.577 1.00 84.88 84 SER A O 1
ATOM 641 N N . LEU A 1 85 ? -1.690 -13.082 -18.064 1.00 82.44 85 LEU A N 1
ATOM 642 C CA . LEU A 1 85 ? -2.888 -13.209 -17.239 1.00 82.44 85 LEU A CA 1
ATOM 643 C C . LEU A 1 85 ? -3.902 -14.137 -17.911 1.00 82.44 85 LEU A C 1
ATOM 645 O O . LEU A 1 85 ? -4.203 -14.003 -19.095 1.00 82.44 85 LEU A O 1
ATOM 649 N N . ASN A 1 86 ? -4.490 -15.047 -17.131 1.00 90.94 86 ASN A N 1
ATOM 650 C CA . ASN A 1 86 ? -5.597 -15.876 -17.600 1.00 90.94 86 ASN A CA 1
ATOM 651 C C . ASN A 1 86 ? -6.909 -15.081 -17.538 1.00 90.94 86 ASN A C 1
ATOM 653 O O . ASN A 1 86 ? -7.678 -15.197 -16.584 1.00 90.94 86 ASN A O 1
ATOM 657 N N . ILE A 1 87 ? -7.139 -14.241 -18.547 1.00 92.31 87 ILE A N 1
ATOM 658 C CA . ILE A 1 87 ? -8.313 -13.362 -18.616 1.00 92.31 87 ILE A CA 1
ATOM 659 C C . ILE A 1 87 ? -9.627 -14.155 -18.589 1.00 92.31 87 ILE A C 1
ATOM 661 O O . ILE A 1 87 ? -10.578 -13.730 -17.938 1.00 92.31 87 ILE A O 1
ATOM 665 N N . ALA A 1 88 ? -9.678 -15.333 -19.217 1.00 93.50 88 ALA A N 1
ATOM 666 C CA . ALA A 1 88 ? -10.862 -16.190 -19.191 1.00 93.50 88 ALA A CA 1
ATOM 667 C C . ALA A 1 88 ? -11.227 -16.630 -17.762 1.00 93.50 88 ALA A C 1
ATOM 669 O O . ALA A 1 88 ? -12.393 -16.557 -17.375 1.00 93.50 88 ALA A O 1
ATOM 670 N N . ALA A 1 89 ? -10.234 -17.017 -16.953 1.00 93.06 89 ALA A N 1
ATOM 671 C CA . ALA A 1 89 ? -10.458 -17.354 -15.548 1.00 93.06 89 ALA A CA 1
ATOM 672 C C . ALA A 1 89 ? -10.928 -16.138 -14.737 1.00 93.06 89 ALA A C 1
ATOM 674 O O . ALA A 1 89 ? -11.863 -16.264 -13.953 1.00 93.06 89 ALA A O 1
ATOM 675 N N . TRP A 1 90 ? -10.336 -14.958 -14.954 1.00 89.19 90 TRP A N 1
ATOM 676 C CA . TRP A 1 90 ? -10.779 -13.722 -14.296 1.00 89.19 90 TRP A CA 1
ATOM 677 C C . TRP A 1 90 ? -12.231 -13.379 -14.624 1.00 89.19 90 TRP A C 1
ATOM 679 O O . TRP A 1 90 ? -13.004 -13.108 -13.712 1.00 89.19 90 TRP A O 1
ATOM 689 N N . ARG A 1 91 ? -12.622 -13.457 -15.902 1.00 93.31 91 ARG A N 1
ATOM 690 C CA . ARG A 1 91 ? -14.005 -13.204 -16.331 1.00 93.31 91 ARG A CA 1
ATOM 691 C C . ARG A 1 91 ? -14.994 -14.190 -15.716 1.00 93.31 91 ARG A C 1
ATOM 693 O O . ARG A 1 91 ? -16.074 -13.774 -15.322 1.00 93.31 91 ARG A O 1
ATOM 700 N N . SER A 1 92 ? -14.617 -15.465 -15.599 1.00 93.56 92 SER A N 1
ATOM 701 C CA . SER A 1 92 ? -15.458 -16.480 -14.954 1.00 93.56 92 SER A CA 1
ATOM 702 C C . SER A 1 92 ? -15.582 -16.267 -13.443 1.00 93.56 92 SER A C 1
ATOM 704 O O . SER A 1 92 ? -16.673 -16.385 -12.901 1.00 93.56 92 SER A O 1
ATOM 706 N N . LEU A 1 93 ? -14.486 -15.940 -12.752 1.00 91.81 93 LEU A N 1
ATOM 707 C CA . LEU A 1 93 ? -14.489 -15.742 -11.297 1.00 91.81 93 LEU A CA 1
ATOM 708 C C . LEU A 1 93 ? -15.176 -14.442 -10.863 1.00 91.81 93 LEU A C 1
ATOM 710 O O . LEU A 1 93 ? -15.644 -14.350 -9.732 1.00 91.81 93 LEU A O 1
ATOM 714 N N . LEU A 1 94 ? -15.204 -13.437 -11.740 1.00 88.88 94 LEU A N 1
ATOM 715 C CA . LEU A 1 94 ? -15.795 -12.123 -11.483 1.00 88.88 94 LEU A CA 1
ATOM 716 C C . LEU A 1 94 ? -17.175 -11.957 -12.135 1.00 88.88 94 LEU A C 1
ATOM 718 O O . LEU A 1 94 ? -17.656 -10.832 -12.284 1.00 88.88 94 LEU A O 1
ATOM 722 N N . GLU A 1 95 ? -17.830 -13.054 -12.517 1.00 92.12 95 GLU A N 1
ATOM 723 C CA . GLU A 1 95 ? -19.203 -13.011 -13.012 1.00 92.12 95 GLU A CA 1
ATOM 724 C C . GLU A 1 95 ? -20.137 -12.430 -11.933 1.00 92.12 95 GLU A C 1
ATOM 726 O O . GLU A 1 95 ? -20.180 -12.900 -10.797 1.00 92.12 95 GLU A O 1
ATOM 731 N N . GLY A 1 96 ? -20.854 -11.354 -12.269 1.00 86.88 96 GLY A N 1
ATOM 732 C CA . GLY A 1 96 ? -21.715 -10.634 -11.322 1.00 86.88 96 GLY A CA 1
ATOM 733 C C . GLY A 1 96 ? -20.982 -9.703 -10.345 1.00 86.88 96 GLY A C 1
ATOM 734 O O . GLY A 1 96 ? -21.621 -9.144 -9.452 1.00 86.88 96 GLY A O 1
ATOM 735 N N . TYR A 1 97 ? -19.668 -9.498 -10.497 1.00 89.12 97 TYR A N 1
ATOM 736 C CA . TYR A 1 97 ? -18.936 -8.495 -9.723 1.00 89.12 97 TYR A CA 1
ATOM 737 C C . TYR A 1 97 ? -19.364 -7.070 -10.117 1.00 89.12 97 TYR A C 1
ATOM 739 O O . TYR A 1 97 ? -19.661 -6.791 -11.276 1.00 89.12 97 TYR A O 1
ATOM 747 N N . HIS A 1 98 ? -19.403 -6.158 -9.143 1.00 81.69 98 HIS A N 1
ATOM 748 C CA . HIS A 1 98 ? -19.956 -4.809 -9.325 1.00 81.69 98 HIS A CA 1
ATOM 749 C C . HIS A 1 98 ? -19.133 -3.922 -10.272 1.00 81.69 98 HIS A C 1
ATOM 751 O O . HIS A 1 98 ? -19.688 -3.024 -10.901 1.00 81.69 98 HIS A O 1
ATOM 757 N N . ASP A 1 99 ? -17.824 -4.161 -10.378 1.00 83.50 99 ASP A N 1
ATOM 758 C CA . ASP A 1 99 ? -16.956 -3.480 -11.338 1.00 83.50 99 ASP A CA 1
ATOM 759 C C . ASP A 1 99 ? -16.871 -4.296 -12.634 1.00 83.50 99 ASP A C 1
ATOM 761 O O . ASP A 1 99 ? -16.041 -5.199 -12.779 1.00 83.50 99 ASP A O 1
ATOM 765 N N . ALA A 1 100 ? -17.762 -3.974 -13.572 1.00 84.00 100 ALA A N 1
ATOM 766 C CA . ALA A 1 100 ? -17.828 -4.623 -14.877 1.00 84.00 100 ALA A CA 1
ATOM 767 C C . ALA A 1 100 ? -16.634 -4.273 -15.788 1.00 84.00 100 ALA A C 1
ATOM 769 O O . ALA A 1 100 ? -16.338 -5.024 -16.721 1.00 84.00 100 ALA A O 1
ATOM 770 N N . ASP A 1 101 ? -15.932 -3.167 -15.516 1.00 85.69 101 ASP A N 1
ATOM 771 C CA . ASP A 1 101 ? -14.823 -2.695 -16.345 1.00 85.69 101 ASP A CA 1
ATOM 772 C C . ASP A 1 101 ? -13.518 -3.432 -15.998 1.00 85.69 101 ASP A C 1
ATOM 774 O O . ASP A 1 101 ? -12.648 -3.558 -16.858 1.00 85.69 101 ASP A O 1
ATOM 778 N N . LEU A 1 102 ? -13.366 -3.978 -14.783 1.00 86.31 102 LEU A N 1
ATOM 779 C CA . LEU A 1 102 ? -12.113 -4.582 -14.305 1.00 86.31 102 LEU A CA 1
ATOM 780 C C . LEU A 1 102 ? -11.506 -5.610 -15.276 1.00 86.31 102 LEU A C 1
ATOM 782 O O . LEU A 1 102 ? -10.315 -5.546 -15.580 1.00 86.31 102 LEU A O 1
ATOM 786 N N . CYS A 1 103 ? -12.304 -6.543 -15.798 1.00 90.94 103 CYS A N 1
ATOM 787 C CA . CYS A 1 103 ? -11.794 -7.541 -16.746 1.00 90.94 103 CYS A CA 1
ATOM 788 C C . CYS A 1 103 ? -11.369 -6.914 -18.082 1.00 90.94 103 CYS A C 1
ATOM 790 O O . CYS A 1 103 ? -10.364 -7.322 -18.662 1.00 90.94 103 CYS A O 1
ATOM 792 N N . ASP A 1 104 ? -12.097 -5.898 -18.547 1.00 91.44 104 ASP A N 1
ATOM 793 C CA . ASP A 1 104 ? -11.746 -5.142 -19.748 1.00 91.44 104 ASP A CA 1
ATOM 794 C C . ASP A 1 104 ? -10.472 -4.310 -19.534 1.00 91.44 104 ASP A C 1
ATOM 796 O O . ASP A 1 104 ? -9.651 -4.202 -20.441 1.00 91.44 104 ASP A O 1
ATOM 800 N N . LEU A 1 105 ? -10.251 -3.774 -18.333 1.00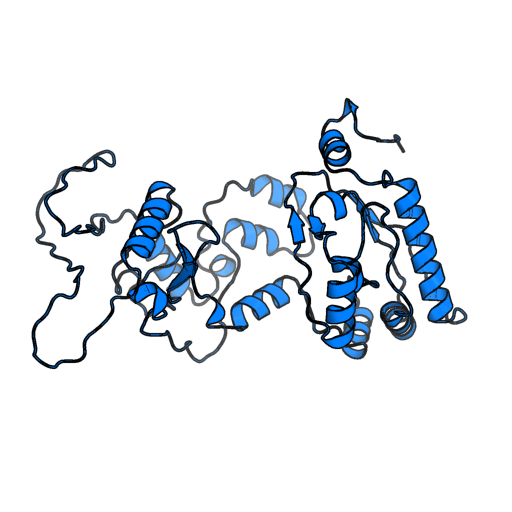 87.44 105 LEU A N 1
ATOM 801 C CA . LEU A 1 105 ? -9.022 -3.064 -17.971 1.00 87.44 105 LEU A CA 1
ATOM 802 C C . LEU A 1 105 ? -7.813 -4.006 -17.900 1.00 87.44 105 LEU A C 1
ATOM 804 O O . LEU A 1 105 ? -6.719 -3.636 -18.329 1.00 87.44 105 LEU A O 1
ATOM 808 N N . LEU A 1 106 ? -7.999 -5.228 -17.391 1.00 86.06 106 LEU A N 1
ATOM 809 C CA . LEU A 1 106 ? -6.953 -6.255 -17.369 1.00 86.06 106 LEU A CA 1
ATOM 810 C C . LEU A 1 106 ? -6.580 -6.723 -18.782 1.00 86.06 106 LEU A C 1
ATOM 812 O O . LEU A 1 106 ? -5.404 -6.954 -19.055 1.00 86.06 106 LEU A O 1
ATOM 816 N N . GLU A 1 107 ? -7.563 -6.853 -19.674 1.00 92.25 107 GLU A N 1
ATOM 817 C CA . GLU A 1 107 ? -7.355 -7.357 -21.034 1.00 92.25 107 GLU A CA 1
ATOM 818 C C . GLU A 1 107 ? -6.876 -6.274 -22.009 1.00 92.25 107 GLU A C 1
ATOM 820 O O . GLU A 1 107 ? -5.942 -6.493 -22.776 1.00 92.25 107 GLU A O 1
ATOM 825 N N . PHE A 1 108 ? -7.485 -5.091 -21.973 1.00 90.12 108 PHE A N 1
ATOM 826 C CA . PHE A 1 108 ? -7.253 -4.005 -22.933 1.00 90.12 108 PHE A CA 1
ATOM 827 C C . PHE A 1 108 ? -6.486 -2.822 -22.330 1.00 90.12 108 PHE A C 1
ATOM 829 O O . PHE A 1 108 ? -6.243 -1.817 -23.000 1.00 90.12 108 PHE A O 1
ATOM 836 N N . GLY A 1 109 ? -6.049 -2.937 -21.080 1.00 84.62 109 GLY A N 1
ATOM 837 C CA . GLY A 1 109 ? -5.208 -1.953 -20.417 1.00 84.62 109 GLY A CA 1
ATOM 838 C C . GLY A 1 109 ? -5.980 -0.829 -19.733 1.00 84.62 109 GLY A C 1
ATOM 839 O O . GLY A 1 109 ? -7.061 -0.403 -20.142 1.00 84.62 109 GLY A O 1
ATOM 840 N N . PHE A 1 110 ? -5.356 -0.307 -18.682 1.00 81.81 110 PHE A N 1
ATOM 841 C CA . PHE A 1 110 ? -5.901 0.766 -17.865 1.00 81.81 110 PHE A CA 1
ATOM 842 C C . PHE A 1 110 ? -5.754 2.131 -18.559 1.00 81.81 110 PHE A C 1
ATOM 844 O O . PHE A 1 110 ? -4.735 2.378 -19.214 1.00 81.81 110 PHE A O 1
ATOM 851 N N . PRO A 1 111 ? -6.718 3.056 -18.390 1.00 75.38 111 PRO A N 1
ATOM 852 C CA . PRO A 1 111 ? -6.646 4.421 -18.908 1.00 75.38 111 PRO A CA 1
ATOM 853 C C . PRO A 1 111 ? -5.647 5.275 -18.111 1.00 75.38 111 PRO A C 1
ATOM 855 O O . PRO A 1 111 ? -6.015 6.232 -17.438 1.00 75.38 111 PRO A O 1
ATOM 858 N N . VAL A 1 112 ? -4.361 4.940 -18.173 1.00 66.06 112 VAL A N 1
ATOM 859 C CA . VAL A 1 112 ? -3.297 5.709 -17.519 1.00 66.06 112 VAL A CA 1
ATOM 860 C C . VAL A 1 112 ? -2.852 6.818 -18.468 1.00 66.06 112 VAL A C 1
ATOM 862 O O . VAL A 1 112 ? -1.891 6.654 -19.213 1.00 66.06 112 VAL A O 1
ATOM 865 N N . ASN A 1 113 ? -3.581 7.935 -18.472 1.00 60.53 113 ASN A N 1
ATOM 866 C CA . ASN A 1 113 ? -3.325 9.057 -19.373 1.00 60.53 113 ASN A CA 1
ATOM 867 C C . ASN A 1 113 ? -3.329 10.408 -18.654 1.00 60.53 113 ASN A C 1
ATOM 869 O O . ASN A 1 113 ? -3.770 10.559 -17.517 1.00 60.53 113 ASN A O 1
ATOM 873 N N . TYR A 1 114 ? -2.808 11.406 -19.360 1.00 56.38 114 TYR A N 1
ATOM 874 C CA . TYR A 1 114 ? -2.856 12.800 -18.961 1.00 56.38 114 TYR A CA 1
ATOM 875 C C . TYR A 1 114 ? -4.173 13.431 -19.442 1.00 56.38 114 TYR A C 1
ATOM 877 O O . TYR A 1 114 ? -4.429 13.481 -20.642 1.00 56.38 114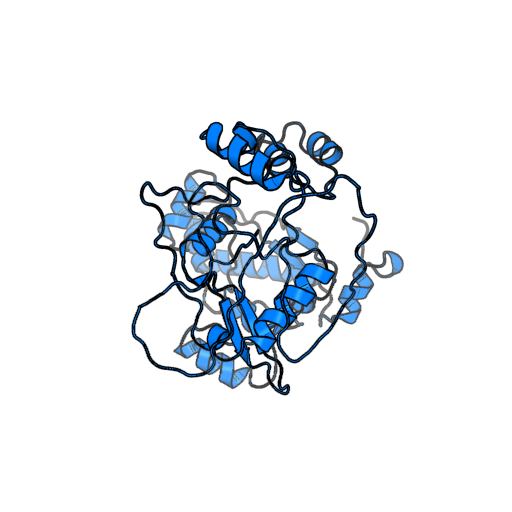 TYR A O 1
ATOM 885 N N . GLU A 1 115 ? -5.006 13.889 -18.506 1.00 59.00 115 GLU A N 1
ATOM 886 C CA . GLU A 1 115 ? -6.387 14.342 -18.768 1.00 59.00 115 GLU A CA 1
ATOM 887 C C . GLU A 1 115 ? -6.535 15.867 -18.931 1.00 59.00 115 GLU A C 1
ATOM 889 O O . GLU A 1 115 ? -7.641 16.361 -19.140 1.00 59.00 115 GLU A O 1
ATOM 894 N N . SER A 1 116 ? -5.452 16.645 -18.817 1.00 61.66 116 SER A N 1
ATOM 895 C CA . SER A 1 116 ? -5.551 18.105 -18.971 1.00 61.66 116 SER A CA 1
ATOM 896 C C . SER A 1 116 ? -5.726 18.502 -20.435 1.00 61.66 116 SER A C 1
ATOM 898 O O . SER A 1 116 ? -5.179 17.873 -21.342 1.00 61.66 116 SER A O 1
ATOM 900 N N . SER A 1 117 ? -6.405 19.627 -20.655 1.00 64.75 117 SER A N 1
ATOM 901 C CA . SER A 1 117 ? -6.572 20.252 -21.971 1.00 64.75 117 SER A CA 1
ATOM 902 C C . SER A 1 117 ? -5.277 20.844 -22.545 1.00 64.75 117 SER A C 1
ATOM 904 O O . SER A 1 117 ? -5.221 21.160 -23.732 1.00 64.75 117 SER A O 1
ATOM 906 N N . GLN A 1 118 ? -4.233 20.997 -21.726 1.00 64.69 118 GLN A N 1
ATOM 907 C CA . GLN A 1 118 ? -2.936 21.553 -22.121 1.00 64.69 118 GLN A CA 1
ATOM 908 C C . GLN A 1 118 ? -1.855 20.480 -22.097 1.00 64.69 118 GLN A C 1
ATOM 910 O O . GLN A 1 118 ? -1.570 19.953 -21.033 1.00 64.69 118 GLN A O 1
ATOM 915 N N . LEU A 1 119 ? -1.205 20.189 -23.227 1.00 66.38 119 LEU A N 1
ATOM 916 C CA . LEU A 1 119 ? -0.117 19.204 -23.262 1.00 66.38 119 LEU A CA 1
ATOM 917 C C . LEU A 1 119 ? 1.030 19.572 -22.296 1.00 66.38 119 LEU A C 1
ATOM 919 O O . LEU A 1 119 ? 1.364 20.753 -22.171 1.00 66.38 119 LEU A O 1
ATOM 923 N N . PRO A 1 120 ? 1.672 18.586 -21.640 1.00 62.31 120 PRO A N 1
ATOM 924 C CA . PRO A 1 120 ? 2.795 18.862 -20.757 1.00 62.31 120 PRO A CA 1
ATOM 925 C C . PRO A 1 120 ? 3.991 19.410 -21.538 1.00 62.31 120 PRO A C 1
ATOM 927 O O . PRO A 1 120 ? 4.282 18.970 -22.653 1.00 62.31 120 PRO A O 1
ATOM 930 N N . VAL A 1 121 ? 4.732 20.328 -20.917 1.00 62.59 121 VAL A N 1
ATOM 931 C CA . VAL A 1 121 ? 6.013 20.798 -21.453 1.00 62.59 121 VAL A CA 1
ATOM 932 C C . VAL A 1 121 ? 7.031 19.673 -21.312 1.00 62.59 121 VAL A C 1
ATOM 934 O O . VAL A 1 121 ? 7.401 19.286 -20.204 1.00 62.59 121 VAL A O 1
ATOM 937 N N . VAL A 1 122 ? 7.468 19.129 -22.442 1.00 58.94 122 VAL A N 1
ATOM 938 C CA . VAL A 1 122 ? 8.465 18.058 -22.477 1.00 58.94 122 VAL A CA 1
ATOM 939 C C . VAL A 1 122 ? 9.855 18.680 -22.334 1.00 58.94 122 VAL A C 1
ATOM 941 O O . VAL A 1 122 ? 10.217 19.512 -23.169 1.00 58.94 122 VAL A O 1
ATOM 944 N N . PRO A 1 123 ? 10.656 18.298 -21.320 1.00 57.06 123 PRO A N 1
ATOM 945 C CA . PRO A 1 123 ? 12.036 18.750 -21.218 1.00 57.06 123 PRO A CA 1
ATOM 946 C C . PRO A 1 123 ? 12.810 18.357 -22.477 1.00 57.06 123 PRO A C 1
ATOM 948 O O . PRO A 1 123 ? 12.793 17.201 -22.898 1.00 57.06 123 PRO A O 1
ATOM 951 N N . HIS A 1 124 ? 13.503 19.317 -23.083 1.00 62.19 124 HIS A N 1
ATOM 952 C CA . HIS A 1 124 ? 14.247 19.084 -24.324 1.00 62.19 124 HIS A CA 1
ATOM 953 C C . HIS A 1 124 ? 15.600 18.398 -24.103 1.00 62.19 124 HIS A C 1
ATOM 955 O O . HIS A 1 124 ? 16.276 18.045 -25.067 1.00 62.19 124 HIS A O 1
ATOM 961 N N . THR A 1 125 ? 16.017 18.221 -22.847 1.00 63.28 125 THR A N 1
ATOM 962 C CA . THR A 1 125 ? 17.339 17.706 -22.496 1.00 63.28 125 THR A CA 1
ATOM 963 C C . THR A 1 125 ? 17.277 16.735 -21.323 1.00 63.28 125 THR A C 1
ATOM 965 O O . THR A 1 125 ? 16.456 16.858 -20.413 1.00 63.28 125 THR A O 1
ATOM 968 N N . ASN A 1 126 ? 18.181 15.755 -21.345 1.00 73.50 126 ASN A N 1
ATOM 969 C CA . ASN A 1 126 ? 18.441 14.901 -20.192 1.00 73.50 126 ASN A CA 1
ATOM 970 C C . ASN A 1 126 ? 19.075 15.709 -19.050 1.00 73.50 126 ASN A C 1
ATOM 972 O O . ASN A 1 126 ? 19.663 16.770 -19.267 1.00 73.50 126 ASN A O 1
ATOM 976 N N . HIS A 1 127 ? 19.015 15.174 -17.829 1.00 71.69 127 HIS A N 1
ATOM 977 C CA . HIS A 1 127 ? 19.728 15.759 -16.698 1.00 71.69 127 HIS A CA 1
ATOM 978 C C . HIS A 1 127 ? 21.241 15.830 -17.010 1.00 71.69 127 HIS A C 1
ATOM 980 O O . HIS A 1 127 ? 21.771 14.881 -17.599 1.00 71.69 127 HIS A O 1
ATOM 986 N N . PRO A 1 128 ? 21.979 16.876 -16.578 1.00 73.94 128 PRO A N 1
ATOM 987 C CA . PRO A 1 128 ? 23.409 17.019 -16.876 1.00 73.94 128 PRO A CA 1
ATOM 988 C C . PRO A 1 128 ? 24.248 15.787 -16.523 1.00 73.94 128 PRO A C 1
ATOM 990 O O . PRO A 1 128 ? 25.180 15.439 -17.239 1.00 73.94 128 PRO A O 1
ATOM 993 N N . SER A 1 129 ? 23.880 15.061 -15.464 1.00 76.94 129 SER A N 1
ATOM 994 C CA . SER A 1 129 ? 24.576 13.823 -15.098 1.00 76.94 129 SER A CA 1
ATOM 995 C C . SER A 1 129 ? 24.404 12.687 -16.113 1.00 76.94 129 SER A C 1
ATOM 997 O O . SER A 1 129 ? 25.254 11.811 -16.181 1.00 76.94 129 SER A O 1
ATOM 999 N N . ALA A 1 130 ? 23.337 12.637 -16.907 1.00 75.81 130 ALA A N 1
ATOM 1000 C CA . ALA A 1 130 ? 23.261 11.668 -18.000 1.00 75.81 130 ALA A CA 1
ATOM 1001 C C . ALA A 1 130 ? 24.206 12.052 -19.148 1.00 75.81 130 ALA A C 1
ATOM 1003 O O . ALA A 1 130 ? 24.858 11.179 -19.712 1.00 75.81 130 ALA A O 1
ATOM 1004 N N . LEU A 1 131 ? 24.343 13.353 -19.423 1.00 77.06 131 LEU A N 1
ATOM 1005 C CA . LEU A 1 131 ? 25.244 13.883 -20.453 1.00 77.06 131 LEU A CA 1
ATOM 1006 C C . LEU A 1 131 ? 26.726 13.729 -20.078 1.00 77.06 131 LEU A C 1
ATOM 1008 O O . LEU A 1 131 ? 27.554 13.475 -20.940 1.00 77.06 131 LEU A O 1
ATOM 1012 N N . GLN A 1 132 ? 27.057 13.840 -18.789 1.00 82.62 132 GLN A N 1
ATOM 1013 C CA . GLN A 1 132 ? 28.424 13.676 -18.275 1.00 82.62 132 GLN A CA 1
ATOM 1014 C C . GLN A 1 132 ? 28.909 12.218 -18.250 1.00 82.62 132 GLN A C 1
ATOM 1016 O O . GLN A 1 132 ? 30.109 11.978 -18.164 1.00 82.62 132 GLN A O 1
ATOM 1021 N N . TYR A 1 133 ? 27.996 11.241 -18.288 1.00 82.38 133 TYR A N 1
ATOM 1022 C CA . TYR A 1 133 ? 28.328 9.815 -18.171 1.00 82.38 133 TYR A CA 1
ATOM 1023 C C . TYR A 1 133 ? 27.640 8.974 -19.266 1.00 82.38 133 TYR A C 1
ATOM 1025 O O . TYR A 1 133 ? 26.884 8.049 -18.945 1.00 82.38 133 TYR A O 1
ATOM 1033 N N . PRO A 1 134 ? 27.893 9.265 -20.556 1.00 81.19 134 PRO A N 1
ATOM 1034 C CA . PRO A 1 134 ? 27.169 8.661 -21.677 1.00 81.19 134 PRO A CA 1
ATOM 1035 C C . PRO A 1 134 ? 27.389 7.146 -21.788 1.00 81.19 134 PRO A C 1
ATOM 1037 O O . PRO A 1 134 ? 26.442 6.408 -22.045 1.00 81.19 134 PRO A O 1
ATOM 1040 N N . SER A 1 135 ? 28.591 6.652 -21.479 1.00 84.44 135 SER A N 1
ATOM 1041 C CA . SER A 1 135 ? 28.913 5.216 -21.519 1.00 84.44 135 SER A CA 1
ATOM 1042 C C . SER A 1 135 ? 28.081 4.376 -20.540 1.00 84.44 135 SER A C 1
ATOM 1044 O O . SER A 1 135 ? 27.771 3.216 -20.810 1.00 84.44 135 SER A O 1
ATOM 1046 N N . HIS A 1 136 ? 27.667 4.953 -19.406 1.00 83.38 136 HIS A N 1
ATOM 1047 C CA . HIS A 1 136 ? 26.772 4.282 -18.459 1.00 83.38 136 HIS A CA 1
ATOM 1048 C C . HIS A 1 136 ? 25.325 4.251 -18.958 1.00 83.38 136 HIS A C 1
ATOM 1050 O O . HIS A 1 136 ? 24.621 3.272 -18.713 1.00 83.38 136 HIS A O 1
ATOM 1056 N N . VAL A 1 137 ? 24.885 5.308 -19.649 1.00 80.38 137 VAL A N 1
ATOM 1057 C CA . VAL A 1 137 ? 23.556 5.374 -20.274 1.00 80.38 137 VAL A CA 1
ATOM 1058 C C . VAL A 1 137 ? 23.457 4.347 -21.397 1.00 80.38 137 VAL A C 1
ATOM 1060 O O . VAL A 1 137 ? 22.498 3.582 -21.445 1.00 80.38 137 VAL A O 1
ATOM 1063 N N . GLU A 1 138 ? 24.476 4.270 -22.250 1.00 80.56 138 GLU A N 1
ATOM 1064 C CA . GLU A 1 138 ? 24.519 3.308 -23.347 1.00 80.56 138 GLU A CA 1
ATOM 1065 C C . GLU A 1 138 ? 24.531 1.866 -22.835 1.00 80.56 138 GLU A C 1
ATOM 1067 O O . GLU A 1 138 ? 23.746 1.037 -23.294 1.00 80.56 138 GLU A O 1
ATOM 1072 N N . ARG A 1 139 ? 25.372 1.570 -21.834 1.00 82.94 139 ARG A N 1
ATOM 1073 C CA . ARG A 1 139 ? 25.414 0.241 -21.216 1.00 82.94 139 ARG A CA 1
ATOM 1074 C C . ARG A 1 139 ? 24.044 -0.170 -20.687 1.00 82.94 139 ARG A C 1
ATOM 1076 O O . ARG A 1 139 ? 23.628 -1.294 -20.928 1.00 82.94 139 ARG A O 1
ATOM 1083 N N . TYR A 1 140 ? 23.343 0.738 -20.009 1.00 82.25 140 TYR A N 1
ATOM 1084 C CA . TYR A 1 140 ? 21.984 0.493 -19.536 1.00 82.25 140 TYR A CA 1
ATOM 1085 C C . TYR A 1 140 ? 21.025 0.188 -20.690 1.00 82.25 140 TYR A C 1
ATOM 1087 O O . TYR A 1 140 ? 20.375 -0.849 -20.657 1.00 82.25 140 TYR A O 1
ATOM 1095 N N . ILE A 1 141 ? 20.984 1.024 -21.734 1.00 78.06 141 ILE A N 1
ATOM 1096 C CA . ILE A 1 141 ? 20.112 0.797 -22.899 1.00 78.06 141 ILE A CA 1
ATOM 1097 C C . ILE A 1 141 ? 20.405 -0.565 -23.537 1.00 78.06 141 ILE A C 1
ATOM 1099 O O . ILE A 1 141 ? 19.480 -1.316 -23.833 1.00 78.06 141 ILE A O 1
ATOM 1103 N N . ARG A 1 142 ? 21.684 -0.923 -23.690 1.00 78.44 142 ARG A N 1
ATOM 1104 C CA . ARG A 1 142 ? 22.103 -2.217 -24.239 1.00 78.44 142 ARG A CA 1
ATOM 1105 C C . ARG A 1 142 ? 21.650 -3.387 -23.366 1.00 78.44 142 ARG A C 1
ATOM 1107 O O . ARG A 1 142 ? 21.173 -4.384 -23.898 1.00 78.44 142 ARG A O 1
ATOM 1114 N N . THR A 1 143 ? 21.778 -3.267 -22.047 1.00 78.69 143 THR A N 1
ATOM 1115 C CA . THR A 1 143 ? 21.283 -4.272 -21.098 1.00 78.69 143 THR A CA 1
ATOM 1116 C C . THR A 1 143 ? 19.764 -4.431 -21.204 1.00 78.69 143 THR A C 1
ATOM 1118 O O . THR A 1 143 ? 19.282 -5.553 -21.318 1.00 78.69 143 THR A O 1
ATOM 1121 N N . GLU A 1 144 ? 19.007 -3.332 -21.235 1.00 76.44 144 GLU A N 1
ATOM 1122 C CA . GLU A 1 144 ? 17.544 -3.375 -21.369 1.00 76.44 144 GLU A CA 1
ATOM 1123 C C . GLU A 1 144 ? 17.108 -3.981 -22.712 1.00 76.44 144 GLU A C 1
ATOM 1125 O O . GLU A 1 144 ? 16.162 -4.765 -22.752 1.00 76.44 144 GLU A O 1
ATOM 1130 N N . LEU A 1 145 ? 17.815 -3.667 -23.804 1.00 75.06 145 LEU A N 1
ATOM 1131 C CA . LEU A 1 145 ? 17.590 -4.267 -25.123 1.00 75.06 145 LEU A CA 1
ATOM 1132 C C . LEU A 1 145 ? 17.867 -5.773 -25.113 1.00 75.06 145 LEU A C 1
ATOM 1134 O O . LEU A 1 145 ? 17.055 -6.546 -25.615 1.00 75.06 145 LEU A O 1
ATOM 1138 N N . ALA A 1 146 ? 18.975 -6.203 -24.503 1.00 74.44 146 ALA A N 1
ATOM 1139 C CA . ALA A 1 146 ? 19.316 -7.620 -24.371 1.00 74.44 146 ALA A CA 1
ATOM 1140 C C . ALA A 1 146 ? 18.277 -8.400 -23.546 1.00 74.44 146 ALA A C 1
ATOM 1142 O O . ALA A 1 146 ? 18.059 -9.584 -23.787 1.00 74.44 146 ALA A O 1
ATOM 1143 N N . HIS A 1 147 ? 17.611 -7.735 -22.599 1.00 74.50 147 HIS A N 1
ATOM 1144 C CA . HIS A 1 147 ? 16.504 -8.302 -21.830 1.00 74.50 147 HIS A CA 1
ATOM 1145 C C . HIS A 1 147 ? 15.134 -8.172 -22.514 1.00 74.50 147 HIS A C 1
ATOM 1147 O O . HIS A 1 147 ? 14.147 -8.664 -21.970 1.00 74.50 147 HIS A O 1
ATOM 1153 N N . GLY A 1 148 ? 15.039 -7.503 -23.669 1.00 67.75 148 GLY A N 1
ATOM 1154 C CA . GLY A 1 148 ? 13.760 -7.200 -24.321 1.00 67.75 148 GLY A CA 1
ATOM 1155 C C . GLY A 1 148 ? 12.859 -6.256 -23.511 1.00 67.75 148 GLY A C 1
ATOM 1156 O O . GLY A 1 148 ? 11.660 -6.178 -23.766 1.00 67.75 148 GLY A O 1
ATOM 1157 N N . ALA A 1 149 ? 13.417 -5.544 -22.527 1.00 66.25 149 ALA A N 1
ATOM 1158 C CA . ALA A 1 149 ? 12.692 -4.639 -21.634 1.00 66.25 149 ALA A CA 1
ATOM 1159 C C . ALA A 1 149 ? 12.428 -3.259 -22.266 1.00 66.25 149 ALA A C 1
ATOM 1161 O O . ALA A 1 149 ? 11.539 -2.520 -21.837 1.00 66.25 149 ALA A O 1
ATOM 1162 N N . THR A 1 150 ? 13.173 -2.914 -23.319 1.00 71.69 150 THR A N 1
ATOM 1163 C CA . THR A 1 150 ? 12.943 -1.727 -24.147 1.00 71.69 150 THR A CA 1
ATOM 1164 C C . THR A 1 150 ? 12.978 -2.087 -25.627 1.00 71.69 150 THR A C 1
ATOM 1166 O O . THR A 1 150 ? 13.574 -3.084 -26.021 1.00 71.69 150 THR A O 1
ATOM 1169 N N . ILE A 1 151 ? 12.341 -1.253 -26.447 1.00 69.69 151 ILE A N 1
ATOM 1170 C CA . ILE A 1 151 ? 12.267 -1.415 -27.907 1.00 69.69 151 ILE A CA 1
ATOM 1171 C C . ILE A 1 151 ? 13.088 -0.359 -28.655 1.00 69.69 151 ILE A C 1
ATOM 1173 O O . ILE A 1 151 ? 13.060 -0.298 -29.878 1.00 69.69 151 ILE A O 1
ATOM 1177 N N . GLY A 1 152 ? 13.736 0.534 -27.904 1.00 67.12 152 GLY A N 1
ATOM 1178 C CA . GLY A 1 152 ? 14.403 1.718 -28.426 1.00 67.12 152 GLY A CA 1
ATOM 1179 C C . GLY A 1 152 ? 15.915 1.714 -28.201 1.00 67.12 152 GLY A C 1
ATOM 1180 O O . GLY A 1 152 ? 16.412 0.969 -27.354 1.00 67.12 152 GLY A O 1
ATOM 1181 N N . PRO A 1 153 ? 16.639 2.591 -28.915 1.00 70.38 153 PRO A N 1
ATOM 1182 C CA . PRO A 1 153 ? 16.165 3.903 -29.381 1.00 70.38 153 PRO A CA 1
ATOM 1183 C C . PRO A 1 153 ? 15.223 3.849 -30.599 1.00 70.38 153 PRO A C 1
ATOM 1185 O O . PRO A 1 153 ? 15.430 3.061 -31.512 1.00 70.38 153 PRO A O 1
ATOM 1188 N N . LEU A 1 154 ? 14.172 4.680 -30.592 1.00 72.69 154 LEU A N 1
ATOM 1189 C CA . LEU A 1 154 ? 13.245 4.847 -31.722 1.00 72.69 154 LEU A CA 1
ATOM 1190 C C . LEU A 1 154 ? 13.373 6.269 -32.295 1.00 72.69 154 LEU A C 1
ATOM 1192 O O . LEU A 1 154 ? 13.673 7.194 -31.533 1.00 72.69 154 LEU A O 1
ATOM 1196 N N . PRO A 1 155 ? 13.105 6.464 -33.598 1.00 69.69 155 PRO A N 1
ATOM 1197 C CA . PRO A 1 155 ? 13.101 7.790 -34.205 1.00 69.69 155 PRO A CA 1
ATOM 1198 C C . PRO A 1 155 ? 12.007 8.695 -33.616 1.00 69.69 155 PRO A C 1
ATOM 1200 O O . PRO A 1 155 ? 10.971 8.228 -33.135 1.00 69.69 155 PRO A O 1
ATOM 1203 N N . ARG A 1 156 ? 12.217 10.016 -33.674 1.00 64.12 156 ARG A N 1
ATOM 1204 C CA . ARG A 1 156 ? 11.314 11.019 -33.072 1.00 64.12 156 ARG A CA 1
ATOM 1205 C C . ARG A 1 156 ? 9.912 10.965 -33.681 1.00 64.12 156 ARG A C 1
ATOM 1207 O O . ARG A 1 156 ? 8.913 11.170 -32.998 1.00 64.12 156 ARG A O 1
ATOM 1214 N N . GLU A 1 157 ? 9.860 10.690 -34.969 1.00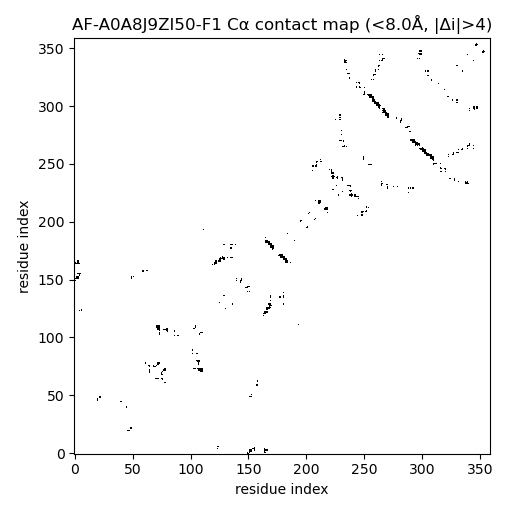 71.56 157 GLU A N 1
ATOM 1215 C CA . GLU A 1 157 ? 8.677 10.611 -35.808 1.00 71.56 157 GLU A CA 1
ATOM 1216 C C . GLU A 1 157 ? 7.965 9.256 -35.728 1.00 71.56 157 GLU A C 1
ATOM 1218 O O . GLU A 1 157 ? 6.905 9.107 -36.330 1.00 71.56 157 GLU A O 1
ATOM 1223 N N . PHE A 1 158 ? 8.486 8.284 -34.962 1.00 77.62 158 PHE A N 1
ATOM 1224 C CA . PHE A 1 158 ? 7.975 6.908 -34.941 1.00 77.62 158 PHE A CA 1
ATOM 1225 C C . PHE A 1 158 ? 6.459 6.825 -34.703 1.00 77.62 158 PHE A C 1
ATOM 1227 O O . PHE A 1 158 ? 5.779 6.037 -35.354 1.00 77.62 158 PHE A O 1
ATOM 1234 N N . PHE A 1 159 ? 5.916 7.656 -33.808 1.00 76.44 159 PHE A N 1
ATOM 1235 C CA . PHE A 1 159 ? 4.483 7.689 -33.491 1.00 76.44 159 PHE A CA 1
ATOM 1236 C C . PHE A 1 159 ? 3.687 8.759 -34.255 1.00 76.44 159 PHE A C 1
ATOM 1238 O O . PHE A 1 159 ? 2.475 8.849 -34.075 1.00 76.44 159 PHE A O 1
ATOM 1245 N N . GLY A 1 160 ? 4.341 9.589 -35.077 1.00 71.38 160 GLY A N 1
ATOM 1246 C CA . GLY A 1 160 ? 3.700 10.663 -35.848 1.00 71.38 160 GLY A CA 1
ATOM 1247 C C . GLY A 1 160 ? 3.105 11.811 -35.016 1.00 71.38 160 GLY A C 1
ATOM 1248 O O . GLY A 1 160 ? 2.534 12.741 -35.577 1.00 71.38 160 GLY A O 1
ATOM 1249 N N . THR A 1 161 ? 3.236 11.778 -33.686 1.00 69.56 161 THR A N 1
ATOM 1250 C CA . THR A 1 161 ? 2.744 12.814 -32.768 1.00 69.56 161 THR A CA 1
ATOM 1251 C C . THR A 1 161 ? 3.759 13.095 -31.661 1.00 69.56 161 THR A C 1
ATOM 1253 O O . THR A 1 161 ? 4.460 12.167 -31.248 1.00 69.56 161 THR A O 1
ATOM 1256 N N . PRO A 1 162 ? 3.815 14.324 -31.114 1.00 66.94 162 PRO A N 1
ATOM 1257 C CA . PRO A 1 162 ? 4.652 14.624 -29.958 1.00 66.94 162 PRO A CA 1
ATOM 1258 C C . PRO A 1 162 ? 4.307 13.716 -28.770 1.00 66.94 162 PRO A C 1
ATOM 1260 O O . PRO A 1 162 ? 3.161 13.685 -28.324 1.00 66.94 162 PRO A O 1
ATOM 1263 N N . LEU A 1 163 ? 5.301 12.991 -28.258 1.00 69.81 163 LEU A N 1
ATOM 1264 C CA . LEU A 1 163 ? 5.191 12.214 -27.026 1.00 69.81 163 LEU A CA 1
ATOM 1265 C C . LEU A 1 163 ? 5.947 12.895 -25.891 1.00 69.81 163 LEU A C 1
ATOM 1267 O O . LEU A 1 163 ? 6.940 13.593 -26.105 1.00 69.81 163 LEU A O 1
ATOM 1271 N N . VAL A 1 164 ? 5.482 12.649 -24.668 1.00 68.06 164 VAL A N 1
ATOM 1272 C CA . VAL A 1 164 ? 6.210 13.045 -23.465 1.00 68.06 164 VAL A CA 1
ATOM 1273 C C . VAL A 1 164 ? 7.413 12.129 -23.306 1.00 68.06 164 VAL A C 1
ATOM 1275 O O . VAL A 1 164 ? 7.270 10.930 -23.071 1.00 68.06 164 VAL A O 1
ATOM 1278 N N . CYS A 1 165 ? 8.601 12.710 -23.410 1.00 69.62 165 CYS A N 1
ATOM 1279 C CA . CYS A 1 165 ? 9.853 12.015 -23.167 1.00 69.62 165 CYS A CA 1
ATOM 1280 C C . CYS A 1 165 ? 10.355 12.339 -21.760 1.00 69.62 165 CYS A C 1
ATOM 1282 O O . CYS A 1 165 ? 10.571 13.503 -21.422 1.00 69.62 165 CYS A O 1
ATOM 1284 N N . ASN A 1 166 ? 10.561 11.310 -20.940 1.00 70.81 166 ASN A N 1
ATOM 1285 C CA . ASN A 1 166 ? 11.142 11.491 -19.613 1.00 70.81 166 ASN A CA 1
ATOM 1286 C C . ASN A 1 166 ? 12.669 11.619 -19.728 1.00 70.81 166 ASN A C 1
ATOM 1288 O O . ASN A 1 166 ? 13.292 10.748 -20.345 1.00 70.81 166 ASN A O 1
ATOM 1292 N N . PRO A 1 167 ? 13.290 12.652 -19.129 1.00 72.56 167 PRO A N 1
ATOM 1293 C CA . PRO A 1 167 ? 14.735 12.796 -19.174 1.00 72.56 167 PRO A CA 1
ATOM 1294 C C . PRO A 1 167 ? 15.425 11.692 -18.369 1.00 72.56 167 PRO A C 1
ATOM 1296 O O . PRO A 1 167 ? 14.915 11.206 -17.359 1.00 72.56 167 PRO A O 1
ATOM 1299 N N . LEU A 1 168 ? 16.622 11.311 -18.800 1.00 76.88 168 LEU A N 1
ATOM 1300 C CA . LEU A 1 168 ? 17.499 10.418 -18.056 1.00 76.88 168 LEU A CA 1
ATOM 1301 C C . LEU A 1 168 ? 18.357 11.181 -17.058 1.00 76.88 168 LEU A C 1
ATOM 1303 O O . LEU A 1 168 ? 18.816 12.293 -17.319 1.00 76.88 168 LEU A O 1
ATOM 1307 N N . GLN A 1 169 ? 18.643 10.521 -15.943 1.00 79.50 169 GLN A N 1
ATOM 1308 C CA . GLN A 1 169 ? 19.614 10.937 -14.944 1.00 79.50 169 GLN A CA 1
ATOM 1309 C C . GLN A 1 169 ? 20.512 9.755 -14.588 1.00 79.50 169 GLN A C 1
ATOM 1311 O O . GLN A 1 169 ? 20.050 8.625 -14.468 1.00 79.50 169 GLN A O 1
ATOM 1316 N N . THR A 1 170 ? 21.801 10.011 -14.368 1.00 79.81 170 THR A N 1
ATOM 1317 C CA . THR A 1 170 ? 22.698 9.020 -13.760 1.00 79.81 170 THR A CA 1
ATOM 1318 C C . THR A 1 170 ? 22.949 9.353 -12.288 1.00 79.81 170 THR A C 1
ATOM 1320 O O . THR A 1 170 ? 23.135 10.524 -11.936 1.00 79.81 170 THR A O 1
ATOM 1323 N N . VAL A 1 171 ? 23.008 8.329 -11.433 1.00 81.38 171 VAL A N 1
ATOM 1324 C CA . VAL A 1 171 ? 23.304 8.439 -9.992 1.00 81.38 171 VAL A CA 1
ATOM 1325 C C . VAL A 1 171 ? 24.441 7.476 -9.625 1.00 81.38 171 VAL A C 1
ATOM 1327 O O . VAL A 1 171 ? 24.362 6.308 -10.005 1.00 81.38 171 VAL A O 1
ATOM 1330 N N . PRO A 1 172 ? 25.491 7.894 -8.891 1.00 85.75 172 PRO A N 1
ATOM 1331 C CA . PRO A 1 172 ? 26.563 6.986 -8.475 1.00 85.75 172 PRO A CA 1
ATOM 1332 C C . PRO A 1 172 ? 26.036 5.802 -7.647 1.00 85.75 172 PRO A C 1
ATOM 1334 O O . PRO A 1 172 ? 25.216 5.986 -6.745 1.00 85.75 172 PRO A O 1
ATOM 1337 N N . LYS A 1 173 ? 26.521 4.582 -7.909 1.00 77.69 173 LYS A N 1
ATOM 1338 C CA . LYS A 1 173 ? 26.297 3.430 -7.022 1.00 77.69 173 LYS A CA 1
ATOM 1339 C C . LYS A 1 173 ? 27.377 3.423 -5.936 1.00 77.69 173 LYS A C 1
ATOM 1341 O O . LYS A 1 173 ? 28.567 3.489 -6.230 1.00 77.69 173 LYS A O 1
ATOM 1346 N N . LYS A 1 174 ? 26.970 3.331 -4.666 1.00 76.19 174 LYS A N 1
ATOM 1347 C CA . LYS A 1 174 ? 27.910 3.294 -3.536 1.00 76.19 174 LYS A CA 1
ATOM 1348 C C . LYS A 1 174 ? 28.844 2.082 -3.664 1.00 76.19 174 LYS A C 1
ATOM 1350 O O . LYS A 1 174 ? 28.361 0.960 -3.768 1.00 76.19 174 LYS A O 1
ATOM 1355 N N . GLY A 1 175 ? 30.155 2.323 -3.622 1.00 79.06 175 GLY A N 1
ATOM 1356 C CA . GLY A 1 175 ? 31.177 1.269 -3.633 1.00 79.06 175 GLY A CA 1
ATOM 1357 C C . GLY A 1 175 ? 31.519 0.692 -5.010 1.00 79.06 175 GLY A C 1
ATOM 1358 O O . GLY A 1 175 ? 32.222 -0.308 -5.070 1.00 79.06 175 GLY A O 1
ATOM 1359 N N . THR A 1 176 ? 31.051 1.292 -6.109 1.00 84.19 176 THR A N 1
ATOM 1360 C CA . THR A 1 176 ? 31.390 0.843 -7.471 1.00 84.19 176 THR A CA 1
ATOM 1361 C C . THR A 1 176 ? 31.653 2.036 -8.386 1.00 84.19 176 THR A C 1
ATOM 1363 O O . THR A 1 176 ? 31.078 3.100 -8.171 1.00 84.19 176 THR A O 1
ATOM 1366 N N . ALA A 1 177 ? 32.423 1.839 -9.458 1.00 82.00 177 ALA A N 1
ATOM 1367 C CA . ALA A 1 177 ? 32.552 2.830 -10.534 1.00 82.00 177 ALA A CA 1
ATOM 1368 C C . ALA A 1 177 ? 31.264 2.979 -11.377 1.00 82.00 177 ALA A C 1
ATOM 1370 O O . ALA A 1 177 ? 31.142 3.897 -12.183 1.00 82.00 177 ALA A O 1
ATOM 1371 N N . ASP A 1 178 ? 30.289 2.087 -11.185 1.00 82.56 178 ASP A N 1
ATOM 1372 C CA . ASP A 1 178 ? 29.027 2.089 -11.910 1.00 82.56 178 ASP A CA 1
ATOM 1373 C C . ASP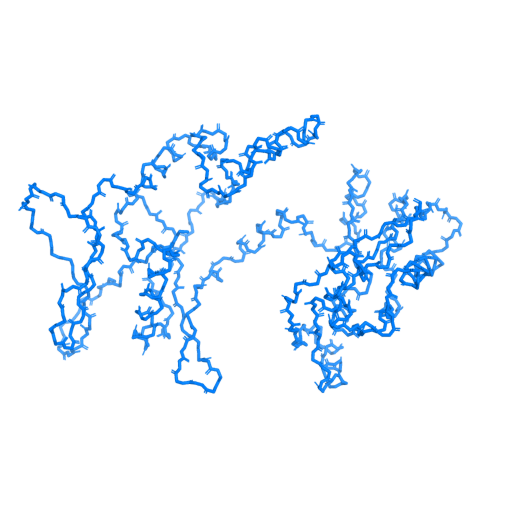 A 1 178 ? 28.038 3.157 -11.434 1.00 82.56 178 ASP A C 1
ATOM 1375 O O . ASP A 1 178 ? 28.027 3.619 -10.289 1.00 82.56 178 ASP A O 1
ATOM 1379 N N . ARG A 1 179 ? 27.120 3.501 -12.336 1.00 86.38 179 ARG A N 1
ATOM 1380 C CA . ARG A 1 179 ? 26.041 4.458 -12.100 1.00 86.38 179 ARG A CA 1
ATOM 1381 C C . ARG A 1 179 ? 24.692 3.795 -12.363 1.00 86.38 179 ARG A C 1
ATOM 1383 O O . ARG A 1 179 ? 24.578 2.911 -13.208 1.00 86.38 179 ARG A O 1
ATOM 1390 N N . ARG A 1 180 ? 23.669 4.170 -11.597 1.00 84.19 180 ARG A N 1
ATOM 1391 C CA . ARG A 1 180 ? 22.265 3.815 -11.851 1.00 84.19 180 ARG A CA 1
ATOM 1392 C C . ARG A 1 180 ? 21.703 4.801 -12.858 1.00 84.19 180 ARG A C 1
ATOM 1394 O O . ARG A 1 180 ? 21.940 5.999 -12.705 1.00 84.19 180 ARG A O 1
ATOM 1401 N N . ILE A 1 181 ? 20.949 4.306 -13.830 1.00 80.75 181 ILE A N 1
ATOM 1402 C CA . ILE A 1 181 ? 20.117 5.154 -14.676 1.00 80.75 181 ILE A CA 1
ATOM 1403 C C . ILE A 1 181 ? 18.760 5.292 -14.001 1.00 80.75 181 ILE A C 1
ATOM 1405 O O . ILE A 1 181 ? 18.149 4.307 -13.594 1.00 80.75 181 ILE A O 1
ATOM 1409 N N . VAL A 1 182 ? 18.331 6.533 -13.831 1.00 74.81 182 VAL A N 1
ATOM 1410 C CA . VAL A 1 182 ? 17.017 6.905 -13.333 1.00 74.81 182 VAL A CA 1
ATOM 1411 C C . VAL A 1 182 ? 16.301 7.559 -14.500 1.00 74.81 182 VAL A C 1
ATOM 1413 O O . VAL A 1 182 ? 16.737 8.596 -15.001 1.00 74.81 182 VAL A O 1
ATOM 1416 N N . VAL A 1 183 ? 15.205 6.947 -14.938 1.00 68.81 183 VAL A N 1
ATOM 1417 C CA . VAL A 1 183 ? 14.233 7.639 -15.780 1.00 68.81 183 VAL A CA 1
ATOM 1418 C C . VAL A 1 183 ? 13.558 8.651 -14.867 1.00 68.81 183 VAL A C 1
ATOM 1420 O O . VAL A 1 183 ? 12.869 8.277 -13.917 1.00 68.81 183 VAL A O 1
ATOM 1423 N N . VAL A 1 184 ? 13.819 9.935 -15.090 1.00 57.59 184 VAL A N 1
ATOM 1424 C CA . VAL A 1 184 ? 13.269 11.011 -14.272 1.00 57.59 184 VAL A CA 1
ATOM 1425 C C . VAL A 1 184 ? 11.799 11.170 -14.644 1.00 57.59 184 VAL A C 1
ATOM 1427 O O . VAL A 1 184 ? 11.403 12.051 -15.396 1.00 57.59 184 VAL A O 1
ATOM 1430 N N . GLN A 1 185 ? 10.967 10.306 -14.072 1.00 52.25 185 GLN A N 1
ATOM 1431 C CA . GLN A 1 185 ? 9.515 10.470 -14.030 1.00 52.25 185 GLN A CA 1
ATOM 1432 C C . GLN A 1 185 ? 9.095 11.456 -12.921 1.00 52.25 185 GLN A C 1
ATOM 1434 O O . GLN A 1 185 ? 7.917 11.676 -12.664 1.00 52.25 185 GLN A O 1
ATOM 1439 N N . LEU A 1 186 ? 10.067 12.103 -12.270 1.00 41.94 186 LEU A N 1
ATOM 1440 C CA . LEU A 1 186 ? 9.844 13.188 -11.310 1.00 41.94 186 LEU A CA 1
ATOM 1441 C C . LEU A 1 186 ? 9.412 14.505 -11.980 1.00 41.94 186 LEU A C 1
ATOM 1443 O O . LEU A 1 186 ? 9.150 15.482 -11.285 1.00 41.94 186 LEU A O 1
ATOM 1447 N N . GLY A 1 187 ? 9.296 14.519 -13.313 1.00 39.56 187 GLY A N 1
ATOM 1448 C CA . GLY A 1 187 ? 8.795 15.641 -14.104 1.00 39.56 187 GLY A CA 1
ATOM 1449 C C . GLY A 1 187 ? 7.278 15.826 -14.097 1.00 39.56 187 GLY A C 1
ATOM 1450 O O . GLY A 1 187 ? 6.820 16.831 -14.621 1.00 39.56 187 GLY A O 1
ATOM 1451 N N . THR A 1 188 ? 6.487 14.938 -13.483 1.00 40.38 188 THR A N 1
ATOM 1452 C CA . THR A 1 188 ? 5.157 15.327 -12.996 1.00 40.38 188 THR A CA 1
ATOM 1453 C C . THR A 1 188 ? 4.805 14.580 -11.708 1.00 40.38 188 THR A C 1
ATOM 1455 O O . THR A 1 188 ? 4.538 13.379 -11.692 1.00 40.38 188 THR A O 1
ATOM 1458 N N . LEU A 1 189 ? 4.659 15.334 -10.619 1.00 49.75 189 LEU A N 1
ATOM 1459 C CA . LEU A 1 189 ? 3.875 14.938 -9.442 1.00 49.75 189 LEU A CA 1
ATOM 1460 C C . LEU A 1 189 ? 2.480 14.375 -9.816 1.00 49.75 189 LEU A C 1
ATOM 1462 O O . LEU A 1 189 ? 1.865 13.687 -9.009 1.00 49.75 189 LEU A O 1
ATOM 1466 N N . GLN A 1 190 ? 1.990 14.599 -11.044 1.00 42.09 190 GLN A N 1
ATOM 1467 C CA . GLN A 1 190 ? 0.751 14.013 -11.563 1.00 42.09 190 GLN A CA 1
ATOM 1468 C C . GLN A 1 190 ? 0.782 12.494 -11.742 1.00 42.09 190 GLN A C 1
ATOM 1470 O O . GLN A 1 190 ? -0.253 11.893 -11.497 1.00 42.09 190 GLN A O 1
ATOM 1475 N N . SER A 1 191 ? 1.900 11.847 -12.099 1.00 45.84 191 SER A N 1
ATOM 1476 C CA . SER A 1 191 ? 1.919 10.369 -12.193 1.00 45.84 191 SER A CA 1
ATOM 1477 C C . SER A 1 191 ? 1.805 9.716 -10.812 1.00 45.84 191 SER A C 1
ATOM 1479 O O . SER A 1 191 ? 1.109 8.718 -10.646 1.00 45.84 191 SER A O 1
ATOM 1481 N N . TRP A 1 192 ? 2.439 10.316 -9.799 1.00 51.72 192 TRP A N 1
ATOM 1482 C CA . TRP A 1 192 ? 2.285 9.893 -8.407 1.00 51.72 192 TRP A CA 1
ATOM 1483 C C . TRP A 1 192 ? 0.874 10.186 -7.895 1.00 51.72 192 TRP A C 1
ATOM 1485 O O . TRP A 1 192 ? 0.248 9.305 -7.327 1.00 51.72 192 TRP A O 1
ATOM 1495 N N . ASN A 1 193 ? 0.323 11.371 -8.173 1.00 53.12 193 ASN A N 1
ATOM 1496 C CA . ASN A 1 193 ? -1.060 11.697 -7.816 1.00 53.12 193 ASN A CA 1
ATOM 1497 C C . ASN A 1 193 ? -2.078 10.792 -8.518 1.00 53.12 193 ASN A C 1
ATOM 1499 O O . ASN A 1 193 ? -3.070 10.428 -7.902 1.00 53.12 193 ASN A O 1
ATOM 1503 N N . LEU A 1 194 ? -1.853 10.419 -9.780 1.00 56.28 194 LEU A N 1
ATOM 1504 C CA . LEU A 1 194 ? -2.699 9.477 -10.509 1.00 56.28 194 LEU A CA 1
ATOM 1505 C C . LEU A 1 194 ? -2.599 8.083 -9.897 1.00 56.28 194 LEU A C 1
ATOM 1507 O O . LEU A 1 194 ? -3.626 7.480 -9.628 1.00 56.28 194 LEU A O 1
ATOM 1511 N N . MET A 1 195 ? -1.389 7.601 -9.604 1.00 56.31 195 MET A N 1
ATOM 1512 C CA . MET A 1 195 ? -1.205 6.332 -8.899 1.00 56.31 195 MET A CA 1
ATOM 1513 C C . MET A 1 195 ? -1.898 6.349 -7.532 1.00 56.31 195 MET A C 1
ATOM 1515 O O . MET A 1 195 ? -2.633 5.424 -7.217 1.00 56.31 195 MET A O 1
ATOM 1519 N N . LEU A 1 196 ? -1.738 7.414 -6.743 1.00 61.56 196 LEU A N 1
ATOM 1520 C CA . LEU A 1 196 ? -2.434 7.571 -5.466 1.00 61.56 196 LEU A CA 1
ATOM 1521 C C . LEU A 1 196 ? -3.956 7.606 -5.650 1.00 61.56 196 LEU A C 1
ATOM 1523 O O . LEU A 1 196 ? -4.653 6.937 -4.901 1.00 61.56 196 LEU A O 1
ATOM 1527 N N . LYS A 1 197 ? -4.474 8.307 -6.666 1.00 61.91 197 LYS A N 1
ATOM 1528 C CA . LYS A 1 197 ? -5.908 8.322 -6.997 1.00 61.91 197 LYS A CA 1
ATOM 1529 C C . LYS A 1 197 ? -6.430 6.940 -7.394 1.00 61.91 197 LYS A C 1
ATOM 1531 O O . LYS A 1 197 ? -7.469 6.540 -6.890 1.00 61.91 197 LYS A O 1
ATOM 1536 N N . VAL A 1 198 ? -5.706 6.204 -8.240 1.00 63.00 198 VAL A N 1
ATOM 1537 C CA . VAL A 1 198 ? -6.045 4.825 -8.641 1.00 63.00 198 VAL A CA 1
ATOM 1538 C C . VAL A 1 198 ? -6.037 3.897 -7.427 1.00 63.00 198 VAL A C 1
ATOM 1540 O O . VAL A 1 198 ? -6.949 3.099 -7.251 1.00 63.00 198 VAL A O 1
ATOM 1543 N N . MET A 1 199 ? -5.058 4.055 -6.536 1.00 59.88 199 MET A N 1
ATOM 1544 C CA . MET A 1 199 ? -4.982 3.323 -5.269 1.00 59.88 199 MET A CA 1
ATOM 1545 C C . MET A 1 199 ? -5.949 3.867 -4.199 1.00 59.88 199 MET A C 1
ATOM 1547 O O . MET A 1 199 ? -5.878 3.440 -3.048 1.00 59.88 199 MET A O 1
ATOM 1551 N N . CYS A 1 200 ? -6.823 4.820 -4.553 1.00 65.38 200 CYS A N 1
ATOM 1552 C CA . CYS A 1 200 ? -7.786 5.481 -3.667 1.00 65.38 200 CYS A CA 1
ATOM 1553 C C . CYS A 1 200 ? -7.161 6.086 -2.395 1.00 65.38 200 CYS A C 1
ATOM 1555 O O . CYS A 1 200 ? -7.799 6.189 -1.349 1.00 65.38 200 CYS A O 1
ATOM 1557 N N . VAL A 1 201 ? -5.900 6.512 -2.475 1.00 72.62 201 VAL A N 1
ATOM 1558 C CA . VAL A 1 201 ? -5.190 7.191 -1.393 1.00 72.62 201 VAL A CA 1
ATOM 1559 C C . VAL A 1 201 ? -5.579 8.664 -1.405 1.00 72.62 201 VAL A C 1
ATOM 1561 O O . VAL A 1 201 ? -5.095 9.454 -2.219 1.00 72.62 201 VAL A O 1
ATOM 1564 N N . THR A 1 202 ? -6.453 9.042 -0.479 1.00 70.12 202 THR A N 1
ATOM 1565 C CA . THR A 1 202 ? -6.873 10.429 -0.288 1.00 70.12 202 THR A CA 1
ATOM 1566 C C . THR A 1 202 ? -6.021 11.130 0.773 1.00 70.12 202 THR A C 1
ATOM 1568 O O . THR A 1 202 ? -5.429 10.482 1.646 1.00 70.12 202 THR A O 1
ATOM 1571 N N . PRO A 1 203 ? -5.948 12.473 0.746 1.00 69.81 203 PRO A N 1
ATOM 1572 C CA . PRO A 1 203 ? -5.497 13.237 1.901 1.00 69.81 203 PRO A CA 1
ATOM 1573 C C . PRO A 1 203 ? -6.299 12.820 3.145 1.00 69.81 203 PRO A C 1
ATOM 1575 O O . PRO A 1 203 ? -7.525 12.804 3.130 1.00 69.81 203 PRO A O 1
ATOM 1578 N N . GLY A 1 204 ? -5.609 12.445 4.223 1.00 72.38 204 GLY A N 1
ATOM 1579 C CA . GLY A 1 204 ? -6.226 11.890 5.436 1.00 72.38 204 GLY A CA 1
ATOM 1580 C C . GLY A 1 204 ? -6.834 12.935 6.379 1.00 72.38 204 GLY A C 1
ATOM 1581 O O . GLY A 1 204 ? -6.663 12.815 7.594 1.00 72.38 204 GLY A O 1
ATOM 1582 N N . ALA A 1 205 ? -7.464 13.989 5.849 1.00 84.81 205 ALA A N 1
ATOM 1583 C CA . ALA A 1 205 ? -8.153 14.979 6.673 1.00 84.81 205 ALA A CA 1
ATOM 1584 C C . ALA A 1 205 ? -9.402 14.340 7.317 1.00 84.81 205 ALA A C 1
ATOM 1586 O O . ALA A 1 205 ? -10.158 13.659 6.620 1.00 84.81 205 ALA A O 1
ATOM 1587 N N . PRO A 1 206 ? -9.647 14.520 8.631 1.00 87.44 206 PRO A N 1
ATOM 1588 C CA . PRO A 1 206 ? -10.756 13.856 9.316 1.00 87.44 206 PRO A CA 1
ATOM 1589 C C . PRO A 1 206 ? -12.126 14.095 8.672 1.00 87.44 206 PRO A C 1
ATOM 1591 O O . PRO A 1 206 ? -12.937 13.176 8.620 1.00 87.44 206 PRO A O 1
ATOM 1594 N N . GLU A 1 207 ? -12.385 15.308 8.190 1.00 89.31 207 GLU A N 1
ATOM 1595 C CA . GLU A 1 207 ? -13.647 15.717 7.570 1.00 89.31 207 GLU A CA 1
ATOM 1596 C C . GLU A 1 207 ? -13.907 14.966 6.256 1.00 89.31 207 GLU A C 1
ATOM 1598 O O . GLU A 1 207 ? -15.009 14.452 6.057 1.00 89.31 207 GLU A O 1
ATOM 1603 N N . ASP A 1 208 ? -12.878 14.822 5.415 1.00 87.81 208 ASP A N 1
ATOM 1604 C CA . ASP A 1 208 ? -12.955 14.072 4.157 1.00 87.81 208 ASP A CA 1
ATOM 1605 C C . ASP A 1 208 ? -13.213 12.587 4.426 1.00 87.81 208 ASP A C 1
ATOM 1607 O O . ASP A 1 208 ? -14.084 11.977 3.808 1.00 87.81 208 ASP A O 1
ATOM 1611 N N . CYS A 1 209 ? -12.517 12.011 5.414 1.00 90.44 209 CYS A N 1
ATOM 1612 C CA . CYS A 1 209 ? -12.736 10.628 5.832 1.00 90.44 209 CYS A CA 1
ATOM 1613 C C . CYS A 1 209 ? -14.166 10.389 6.342 1.00 90.44 209 CYS A C 1
ATOM 1615 O O . CYS A 1 209 ? -14.757 9.357 6.035 1.00 90.44 209 CYS A O 1
ATOM 1617 N N . ILE A 1 210 ? -14.732 11.322 7.118 1.00 93.25 210 ILE A N 1
ATOM 1618 C CA . ILE A 1 210 ? -16.112 11.214 7.619 1.00 93.25 210 ILE A CA 1
ATOM 1619 C C . ILE A 1 210 ? -17.102 11.251 6.460 1.00 93.25 210 ILE A C 1
ATOM 1621 O O . ILE A 1 210 ? -18.010 10.424 6.424 1.00 93.25 210 ILE A O 1
ATOM 1625 N N . LYS A 1 211 ? -16.915 12.178 5.515 1.00 91.69 211 LYS A N 1
ATOM 1626 C CA . LYS A 1 211 ? -17.774 12.299 4.338 1.00 91.69 211 LYS A CA 1
ATOM 1627 C C . LYS A 1 211 ? -17.756 11.016 3.502 1.00 91.69 211 LYS A C 1
ATOM 1629 O O . LYS A 1 211 ? -18.819 10.473 3.225 1.00 91.69 211 LYS A O 1
ATOM 1634 N N . LEU A 1 212 ? -16.567 10.487 3.194 1.00 89.94 212 LEU A N 1
ATOM 1635 C CA . LEU A 1 212 ? -16.411 9.237 2.439 1.00 89.94 212 LEU A CA 1
ATOM 1636 C C . LEU A 1 212 ? -17.155 8.068 3.097 1.00 89.94 212 LEU A C 1
ATOM 1638 O O . LEU A 1 212 ? -17.857 7.323 2.416 1.00 89.94 212 LEU A O 1
ATOM 1642 N N . LEU A 1 213 ? -17.031 7.933 4.420 1.00 93.19 213 LEU A N 1
ATOM 1643 C CA . LEU A 1 213 ? -17.718 6.895 5.191 1.00 93.19 213 LEU A CA 1
ATOM 1644 C C . LEU A 1 213 ? -19.244 7.080 5.198 1.00 93.19 213 LEU A C 1
ATOM 1646 O O . LEU A 1 213 ? -19.979 6.103 5.098 1.00 93.19 213 LEU A O 1
ATOM 1650 N N . GLN A 1 214 ? -19.732 8.320 5.307 1.00 91.00 214 GLN A N 1
ATOM 1651 C CA . GLN A 1 214 ? -21.169 8.629 5.283 1.00 91.00 214 GLN A CA 1
ATOM 1652 C C . GLN A 1 214 ? -21.812 8.382 3.914 1.00 91.00 214 GLN A C 1
ATOM 1654 O O . GLN A 1 214 ? -22.997 8.069 3.847 1.00 91.00 214 GLN A O 1
ATOM 1659 N N . GLU A 1 215 ? -21.033 8.481 2.839 1.00 91.88 215 GLU A N 1
ATOM 1660 C CA . GLU A 1 215 ? -21.444 8.126 1.475 1.00 91.88 215 GLU A CA 1
ATOM 1661 C C . GLU A 1 215 ? -21.483 6.602 1.238 1.00 91.88 215 GLU A C 1
ATOM 1663 O O . GLU A 1 215 ? -21.859 6.159 0.157 1.00 91.88 215 GLU A O 1
ATOM 1668 N N . GLY A 1 216 ? -21.127 5.791 2.243 1.00 87.88 216 GLY A N 1
ATOM 1669 C CA . GLY A 1 216 ? -21.154 4.328 2.169 1.00 87.88 216 GLY A CA 1
ATOM 1670 C C . GLY A 1 216 ? -19.873 3.697 1.617 1.00 87.88 216 GLY A C 1
ATOM 1671 O O . GLY A 1 216 ? -19.856 2.494 1.360 1.00 87.88 216 GLY A O 1
ATOM 1672 N N . ASN A 1 217 ? -18.796 4.471 1.448 1.00 87.19 217 ASN A N 1
ATOM 1673 C CA . ASN A 1 217 ? -17.516 3.941 0.982 1.00 87.19 217 ASN A CA 1
ATOM 1674 C C . ASN A 1 217 ? -16.751 3.227 2.106 1.00 87.19 217 ASN A C 1
ATOM 1676 O O . ASN A 1 217 ? -16.839 3.586 3.283 1.00 87.19 217 ASN A O 1
ATOM 1680 N N . LEU A 1 218 ? -15.919 2.255 1.724 1.00 88.56 218 LEU A N 1
ATOM 1681 C CA . LEU A 1 218 ? -14.951 1.638 2.628 1.00 88.56 218 LEU A CA 1
ATOM 168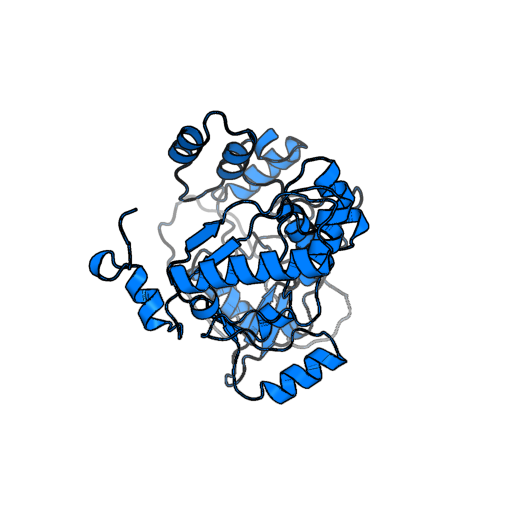2 C C . LEU A 1 218 ? -13.722 2.537 2.792 1.00 88.56 218 LEU A C 1
ATOM 1684 O O . LEU A 1 218 ? -13.207 3.093 1.824 1.00 88.56 218 LEU A O 1
ATOM 1688 N N . LEU A 1 219 ? -13.216 2.633 4.021 1.00 90.81 219 LEU A N 1
ATOM 1689 C CA . LEU A 1 219 ? -12.003 3.382 4.337 1.00 90.81 219 LEU A CA 1
ATOM 1690 C C . LEU A 1 219 ? -11.019 2.489 5.096 1.00 90.81 219 LEU A C 1
ATOM 1692 O O . LEU A 1 219 ? -11.294 2.064 6.217 1.00 90.81 219 LEU A O 1
ATOM 1696 N N . SER A 1 220 ? -9.851 2.249 4.500 1.00 91.12 220 SER A N 1
ATOM 1697 C CA . SER A 1 220 ? -8.738 1.567 5.166 1.00 91.12 220 SER A CA 1
ATOM 1698 C C . SER A 1 220 ? -7.800 2.585 5.813 1.00 91.12 220 SER A C 1
ATOM 1700 O O . SER A 1 220 ? -7.397 3.563 5.184 1.00 91.12 220 SER A O 1
ATOM 1702 N N . LEU A 1 221 ? -7.451 2.370 7.085 1.00 91.00 221 LEU A N 1
ATOM 1703 C CA . LEU A 1 221 ? -6.564 3.241 7.857 1.00 91.00 221 LEU A CA 1
ATOM 1704 C C . LEU A 1 221 ? -5.551 2.403 8.634 1.00 91.00 221 LEU A C 1
ATOM 1706 O O . LEU A 1 221 ? -5.884 1.359 9.184 1.00 91.00 221 LEU A O 1
ATOM 1710 N N . SER A 1 222 ? -4.325 2.910 8.757 1.00 89.94 222 SER A N 1
ATOM 1711 C CA . SER A 1 222 ? -3.298 2.344 9.638 1.00 89.94 222 SER A CA 1
ATOM 1712 C C . SER A 1 222 ? -3.147 3.239 10.874 1.00 89.94 222 SER A C 1
ATOM 1714 O O . SER A 1 222 ? -2.515 4.295 10.768 1.00 89.94 222 SER A O 1
ATOM 1716 N N . PRO A 1 223 ? -3.694 2.876 12.053 1.00 90.12 223 PRO A N 1
ATOM 1717 C CA . PRO A 1 223 ? -3.719 3.776 13.213 1.00 90.12 223 PRO A CA 1
ATOM 1718 C C . PRO A 1 223 ? -2.326 4.207 13.703 1.00 90.12 223 PRO A C 1
ATOM 1720 O O . PRO A 1 223 ? -2.115 5.368 14.074 1.00 90.12 223 PRO A O 1
ATOM 1723 N N . GLY A 1 224 ? -1.343 3.304 13.631 1.00 85.75 224 GLY A N 1
ATOM 1724 C CA . GLY A 1 224 ? 0.057 3.593 13.945 1.00 85.75 224 GLY A CA 1
ATOM 1725 C C . GLY A 1 224 ? 0.772 4.460 12.897 1.00 85.75 224 GLY A C 1
ATOM 1726 O O . GLY A 1 224 ? 1.788 5.101 13.194 1.00 85.75 224 GLY A O 1
ATOM 1727 N N . GLY A 1 225 ? 0.212 4.564 11.687 1.00 87.06 225 GLY A N 1
ATOM 1728 C CA . GLY A 1 225 ? 0.701 5.364 10.564 1.00 87.06 225 GLY A CA 1
ATOM 1729 C C . GLY A 1 225 ? 2.177 5.136 10.225 1.00 87.06 225 GLY A C 1
ATOM 1730 O O . GLY A 1 225 ? 2.764 4.098 10.520 1.00 87.06 225 GLY A O 1
ATOM 1731 N N . VAL A 1 226 ? 2.815 6.164 9.655 1.00 84.50 226 VAL A N 1
ATOM 1732 C CA . VAL A 1 226 ? 4.238 6.117 9.257 1.00 84.50 226 VAL A CA 1
ATOM 1733 C C . VAL A 1 226 ? 5.159 5.743 10.424 1.00 84.50 226 VAL A C 1
ATOM 1735 O O . VAL A 1 226 ? 6.159 5.064 10.236 1.00 84.50 226 VAL A O 1
ATOM 1738 N N . ARG A 1 227 ? 4.819 6.146 11.652 1.00 86.25 227 ARG A N 1
ATOM 1739 C CA . ARG A 1 227 ? 5.634 5.845 12.831 1.00 86.25 227 ARG A CA 1
ATOM 1740 C C . ARG A 1 227 ? 5.696 4.339 13.088 1.00 86.25 227 ARG A C 1
ATOM 1742 O O . ARG A 1 227 ? 6.782 3.791 13.217 1.00 86.25 227 ARG A O 1
ATOM 1749 N N . GLU A 1 228 ? 4.552 3.671 13.138 1.00 88.56 228 GLU A N 1
ATOM 1750 C CA . GLU A 1 228 ? 4.512 2.217 13.288 1.00 88.56 228 GLU A CA 1
ATOM 1751 C C . GLU A 1 228 ? 5.129 1.509 12.083 1.00 88.56 228 GLU A C 1
ATOM 1753 O O . GLU A 1 228 ? 5.857 0.536 12.259 1.00 88.56 228 GLU A O 1
ATOM 1758 N N . ALA A 1 229 ? 4.922 2.014 10.864 1.00 86.94 229 ALA A N 1
ATOM 1759 C CA . ALA A 1 229 ? 5.553 1.448 9.674 1.00 86.94 229 ALA A CA 1
ATOM 1760 C C . ALA A 1 229 ? 7.088 1.409 9.808 1.00 86.94 229 ALA A C 1
ATOM 1762 O O . ALA A 1 229 ? 7.693 0.369 9.558 1.00 86.94 229 ALA A O 1
ATOM 1763 N N . LEU A 1 230 ? 7.707 2.492 10.289 1.00 86.56 230 LEU A N 1
ATOM 1764 C CA . LEU A 1 230 ? 9.165 2.600 10.420 1.00 86.56 230 LEU A CA 1
ATOM 1765 C C . LEU A 1 230 ? 9.724 1.902 11.671 1.00 86.56 230 LEU A C 1
ATOM 1767 O O . LEU A 1 230 ? 10.809 1.321 11.618 1.00 86.56 230 LEU A O 1
ATOM 1771 N N . PHE A 1 231 ? 9.005 1.972 12.795 1.00 88.19 231 PHE A N 1
ATOM 1772 C CA . PHE A 1 231 ? 9.513 1.567 14.110 1.00 88.19 231 PHE A CA 1
ATOM 1773 C C . PHE A 1 231 ? 8.834 0.332 14.702 1.00 88.19 231 PHE A C 1
ATOM 1775 O O . PHE A 1 231 ? 9.126 0.011 15.848 1.00 88.19 231 PHE A O 1
ATOM 1782 N N . GLY A 1 232 ? 7.950 -0.361 13.988 1.00 88.12 232 GLY A N 1
ATOM 1783 C CA . GLY A 1 232 ? 7.512 -1.697 14.399 1.00 88.12 232 GLY A CA 1
ATOM 1784 C C . GLY A 1 232 ? 8.625 -2.727 14.202 1.00 88.12 232 GLY A C 1
ATOM 1785 O O . GLY A 1 232 ? 9.477 -2.570 13.327 1.00 88.12 232 GLY A O 1
ATOM 1786 N N . ASP A 1 233 ? 8.626 -3.766 15.027 1.00 89.00 233 ASP A N 1
ATOM 1787 C CA . ASP A 1 233 ? 9.640 -4.820 15.020 1.00 89.00 233 ASP A CA 1
ATOM 1788 C C . ASP A 1 233 ? 9.012 -6.220 14.973 1.00 89.00 233 ASP A C 1
ATOM 1790 O O . ASP A 1 233 ? 7.798 -6.373 14.827 1.00 89.00 233 ASP A O 1
ATOM 1794 N N . GLU A 1 234 ? 9.855 -7.250 15.041 1.00 89.69 234 GLU A N 1
ATOM 1795 C CA . GLU A 1 234 ? 9.465 -8.657 14.925 1.00 89.69 234 GLU A CA 1
ATOM 1796 C C . GLU A 1 234 ? 8.530 -9.155 16.039 1.00 89.69 234 GLU A C 1
ATOM 1798 O O . GLU A 1 234 ? 8.050 -10.284 15.974 1.00 89.69 234 GLU A O 1
ATOM 1803 N N . TYR A 1 235 ? 8.258 -8.334 17.055 1.00 91.88 235 TYR A N 1
ATOM 1804 C CA . TYR A 1 235 ? 7.312 -8.657 18.119 1.00 91.88 235 TYR A CA 1
ATOM 1805 C C . TYR A 1 235 ? 5.895 -8.156 17.835 1.00 91.88 235 TYR A C 1
ATOM 1807 O O . TYR A 1 235 ? 5.024 -8.351 18.672 1.00 91.88 235 TYR A O 1
ATOM 1815 N N . TYR A 1 236 ? 5.666 -7.494 16.690 1.00 92.19 236 TYR A N 1
ATOM 1816 C CA . TYR A 1 236 ? 4.347 -7.021 16.246 1.00 92.19 236 TYR A CA 1
ATOM 1817 C C . TYR A 1 236 ? 3.597 -6.150 17.271 1.00 92.19 236 TYR A C 1
ATOM 1819 O O . TYR A 1 236 ? 2.384 -5.986 17.191 1.00 92.19 236 TYR A O 1
ATOM 1827 N N . ARG A 1 237 ? 4.325 -5.518 18.200 1.00 91.69 237 ARG A N 1
ATOM 1828 C CA . ARG A 1 237 ? 3.739 -4.592 19.173 1.00 91.69 237 ARG A CA 1
ATOM 1829 C C . ARG A 1 237 ? 3.194 -3.361 18.458 1.00 91.69 237 ARG A C 1
ATOM 1831 O O . ARG A 1 237 ? 3.907 -2.738 17.665 1.00 91.69 237 ARG A O 1
ATOM 1838 N N . LEU A 1 238 ? 1.958 -2.990 18.773 1.00 91.56 238 LEU A N 1
ATOM 1839 C CA . LEU A 1 238 ? 1.313 -1.805 18.217 1.00 91.56 238 LEU A CA 1
ATOM 1840 C C . LEU A 1 238 ? 1.999 -0.528 18.738 1.00 91.56 238 LEU A C 1
ATOM 1842 O O . LEU A 1 238 ? 2.290 -0.378 19.925 1.00 91.56 238 LEU A O 1
ATOM 1846 N N . VAL A 1 239 ? 2.278 0.424 17.843 1.00 89.31 239 VAL A N 1
ATOM 1847 C CA . VAL A 1 239 ? 3.024 1.666 18.128 1.00 89.31 239 VAL A CA 1
ATOM 1848 C C . VAL A 1 239 ? 2.142 2.888 17.865 1.00 89.31 239 VAL A C 1
ATOM 1850 O O . VAL A 1 239 ? 2.480 3.794 17.098 1.00 89.31 239 VAL A O 1
ATOM 1853 N N . TRP A 1 240 ? 0.981 2.932 18.517 1.00 88.44 240 TRP A N 1
ATOM 1854 C CA . TRP A 1 240 ? -0.014 3.990 18.291 1.00 88.44 240 TRP A CA 1
ATOM 1855 C C . TRP A 1 240 ? 0.225 5.231 19.155 1.00 88.44 240 TRP A C 1
ATOM 1857 O O . TRP A 1 240 ? -0.123 6.346 18.753 1.00 88.44 240 TRP A O 1
ATOM 1867 N N . ARG A 1 241 ? 0.862 5.073 20.326 1.00 84.44 241 ARG A N 1
ATOM 1868 C CA . ARG A 1 241 ? 0.947 6.115 21.368 1.00 84.44 241 ARG A CA 1
ATOM 1869 C C . ARG A 1 241 ? -0.456 6.677 21.664 1.00 84.44 241 ARG A C 1
ATOM 1871 O O . ARG A 1 241 ? -1.372 5.917 21.933 1.00 84.44 241 ARG A O 1
ATOM 1878 N N . ASN A 1 242 ? -0.644 7.993 21.541 1.00 82.50 242 ASN A N 1
ATOM 1879 C CA . ASN A 1 242 ? -1.915 8.679 21.795 1.00 82.50 242 ASN A CA 1
ATOM 1880 C C . ASN A 1 242 ? -2.746 8.901 20.511 1.00 82.50 242 ASN A C 1
ATOM 1882 O O . ASN A 1 242 ? -3.616 9.776 20.473 1.00 82.50 242 ASN A O 1
ATOM 1886 N N . ARG A 1 243 ? -2.454 8.181 19.414 1.00 84.88 243 ARG A N 1
ATOM 1887 C CA . ARG A 1 243 ? -3.168 8.342 18.137 1.00 84.88 243 ARG A CA 1
ATOM 1888 C C . ARG A 1 243 ? -4.531 7.655 18.191 1.00 84.88 243 ARG A C 1
ATOM 1890 O O . ARG A 1 243 ? -4.636 6.441 18.120 1.00 84.88 243 ARG A O 1
ATOM 1897 N N . MET A 1 244 ? -5.578 8.471 18.239 1.00 91.50 244 MET A N 1
ATOM 1898 C CA . MET A 1 244 ? -6.986 8.039 18.252 1.00 91.50 244 MET A CA 1
ATOM 1899 C C . MET A 1 244 ? -7.820 8.718 17.149 1.00 91.50 244 MET A C 1
ATOM 1901 O O . MET A 1 244 ? -9.038 8.834 17.256 1.00 91.50 244 MET A O 1
ATOM 1905 N N . GLY A 1 245 ? -7.167 9.234 16.100 1.00 91.06 245 GLY A N 1
ATOM 1906 C CA . GLY A 1 245 ? -7.840 9.945 15.004 1.00 91.06 245 GLY A CA 1
ATOM 1907 C C . GLY A 1 245 ? -8.879 9.076 14.294 1.00 91.06 245 GLY A C 1
ATOM 1908 O O . GLY A 1 245 ? -10.008 9.517 14.100 1.00 91.06 245 GLY A O 1
ATOM 1909 N N . PHE A 1 246 ? -8.530 7.815 14.020 1.00 93.56 246 PHE A N 1
ATOM 1910 C CA . PHE A 1 246 ? -9.431 6.843 13.397 1.00 93.56 246 PHE A CA 1
ATOM 1911 C C . PHE A 1 246 ? -10.710 6.624 14.225 1.00 93.56 246 PHE A C 1
ATOM 1913 O O . PHE A 1 246 ? -11.807 6.646 13.679 1.00 93.56 246 PHE A O 1
ATOM 1920 N N . ALA A 1 247 ? -10.589 6.514 15.553 1.00 95.38 247 ALA A N 1
ATOM 1921 C CA . ALA A 1 247 ? -11.730 6.313 16.441 1.00 95.38 247 ALA A CA 1
ATOM 1922 C C . ALA A 1 247 ? -12.649 7.545 16.487 1.00 95.38 247 ALA A C 1
ATOM 1924 O O . ALA A 1 247 ? -13.871 7.414 16.521 1.00 95.38 247 ALA A O 1
ATOM 1925 N N . LYS A 1 248 ? -12.078 8.759 16.432 1.00 95.50 248 LYS A N 1
ATOM 1926 C CA . LYS A 1 248 ? -12.860 10.003 16.315 1.00 95.50 248 LYS A CA 1
ATOM 1927 C C . LYS A 1 248 ? -13.629 10.065 14.993 1.00 95.50 248 LYS A C 1
ATOM 1929 O O . LYS A 1 248 ? -14.794 10.456 15.003 1.00 95.50 248 LYS A O 1
ATOM 1934 N N . VAL A 1 249 ? -12.988 9.682 13.887 1.00 95.19 249 VAL A N 1
ATOM 1935 C CA . VAL A 1 249 ? -13.603 9.619 12.550 1.00 95.19 249 VAL A CA 1
ATOM 1936 C C . VAL A 1 249 ? -14.746 8.605 12.537 1.00 95.19 249 VAL A C 1
ATOM 1938 O O . VAL A 1 249 ? -15.873 8.986 12.234 1.00 95.19 249 VAL A O 1
ATOM 1941 N N . ALA A 1 250 ? -14.503 7.365 12.971 1.00 95.81 250 ALA A N 1
ATOM 1942 C CA . ALA A 1 250 ? -15.520 6.315 13.019 1.00 95.81 250 ALA A CA 1
ATOM 1943 C C . ALA A 1 250 ? -16.723 6.708 13.894 1.00 95.81 250 ALA A C 1
ATOM 1945 O O . ALA A 1 250 ? -17.871 6.565 13.476 1.00 95.81 250 ALA A O 1
ATOM 1946 N N . LYS A 1 251 ? -16.477 7.300 15.076 1.00 95.81 251 LYS A N 1
ATOM 1947 C CA . LYS A 1 251 ? -17.550 7.757 15.972 1.00 95.81 251 LYS A CA 1
ATOM 1948 C C . LYS A 1 251 ? -18.384 8.890 15.362 1.00 95.81 251 LYS A C 1
ATOM 1950 O O . LYS A 1 251 ? -19.602 8.892 15.526 1.00 95.81 251 LYS A O 1
ATOM 1955 N N . LYS A 1 252 ? -17.756 9.847 14.667 1.00 95.44 252 LYS A N 1
ATOM 1956 C CA . LYS A 1 252 ? -18.469 10.933 13.970 1.00 95.44 252 LYS A CA 1
ATOM 1957 C C . LYS A 1 252 ? -19.260 10.421 12.762 1.00 95.44 252 LYS A C 1
ATOM 1959 O O . LYS A 1 252 ? -20.386 10.863 12.558 1.00 95.44 252 LYS A O 1
ATOM 1964 N N . ALA A 1 253 ? -18.694 9.485 12.003 1.00 96.06 253 ALA A N 1
ATOM 1965 C CA . ALA A 1 253 ? -19.348 8.860 10.856 1.00 96.06 253 ALA A CA 1
ATOM 1966 C C . ALA A 1 253 ? -20.427 7.834 11.254 1.00 96.06 253 ALA A C 1
ATOM 1968 O O . ALA A 1 253 ? -21.265 7.495 10.428 1.00 96.06 253 ALA A O 1
ATOM 1969 N N . LYS A 1 254 ? -20.448 7.390 12.521 1.00 96.56 254 LYS A N 1
ATOM 1970 C CA . LYS A 1 254 ? -21.368 6.374 13.068 1.00 96.56 254 LYS A CA 1
ATOM 1971 C C . LYS A 1 254 ? -21.265 5.017 12.361 1.00 96.56 254 LYS A C 1
ATOM 1973 O O . LYS A 1 254 ? -22.269 4.341 12.157 1.00 96.56 254 LYS A O 1
ATOM 1978 N N . VAL A 1 255 ? -20.045 4.619 12.010 1.00 95.94 255 VAL A N 1
ATOM 1979 C CA . VAL A 1 255 ? -19.753 3.359 11.309 1.00 95.94 255 VAL A CA 1
ATOM 1980 C C . VAL A 1 255 ? -19.044 2.357 12.228 1.00 95.94 255 VAL A C 1
ATOM 1982 O O . VAL A 1 255 ? -18.370 2.780 13.175 1.00 95.94 255 VAL A O 1
ATOM 1985 N N . PRO A 1 256 ? -19.174 1.041 11.975 1.00 96.81 256 PRO A N 1
ATOM 1986 C CA . PRO A 1 256 ? -18.371 0.032 12.659 1.00 96.81 256 PRO A CA 1
ATOM 1987 C C . PRO A 1 256 ? -16.891 0.103 12.247 1.00 96.81 256 PRO A C 1
ATOM 1989 O O . PRO A 1 256 ? -16.548 0.620 11.183 1.00 96.81 256 PRO A O 1
ATOM 1992 N N . ILE A 1 257 ? -16.011 -0.452 13.083 1.00 97.56 257 ILE A N 1
ATOM 1993 C CA . ILE A 1 257 ? -14.589 -0.654 12.767 1.00 97.56 257 ILE A CA 1
ATOM 1994 C C . ILE A 1 257 ? -14.334 -2.149 12.600 1.00 97.56 257 ILE A C 1
ATOM 1996 O O . ILE A 1 257 ? -14.619 -2.914 13.515 1.00 97.56 257 ILE A O 1
ATOM 2000 N N . TYR A 1 258 ? -13.740 -2.547 11.478 1.00 96.75 258 TYR A N 1
ATOM 2001 C CA . TYR A 1 258 ? -13.258 -3.911 11.265 1.00 96.75 258 TYR A CA 1
ATOM 2002 C C . TYR A 1 258 ? -11.751 -3.952 11.548 1.00 96.75 258 TYR A C 1
ATOM 2004 O O . TYR A 1 258 ? -10.978 -3.375 10.774 1.00 96.75 258 TYR A O 1
ATOM 2012 N N . PRO A 1 259 ? -11.304 -4.555 12.665 1.00 96.50 259 PRO A N 1
ATOM 2013 C CA . PRO A 1 259 ? -9.883 -4.716 12.925 1.00 96.50 259 PRO A CA 1
ATOM 2014 C C . PRO A 1 259 ? -9.292 -5.655 11.871 1.00 96.50 259 PRO A C 1
ATOM 2016 O O . PRO A 1 259 ? -9.853 -6.703 11.564 1.00 96.50 259 PRO A O 1
ATOM 2019 N N . MET A 1 260 ? -8.154 -5.276 11.300 1.00 95.50 260 MET A N 1
ATOM 2020 C CA . MET A 1 260 ? -7.446 -6.116 10.343 1.00 95.50 260 MET A CA 1
ATOM 2021 C C . MET A 1 260 ? -5.947 -6.085 10.599 1.00 95.50 260 MET A C 1
ATOM 2023 O O . MET A 1 260 ? -5.373 -5.030 10.880 1.00 95.50 260 MET A O 1
ATOM 2027 N N . PHE A 1 261 ? -5.295 -7.231 10.445 1.00 94.81 261 PHE A N 1
ATOM 2028 C CA . PHE A 1 261 ? -3.840 -7.311 10.465 1.00 94.81 261 PHE A CA 1
ATOM 2029 C C . PHE A 1 261 ? -3.355 -8.270 9.375 1.00 94.81 261 PHE A C 1
ATOM 2031 O O . PHE A 1 261 ? -4.093 -9.133 8.904 1.00 94.81 261 PHE A O 1
ATOM 2038 N N . THR A 1 262 ? -2.108 -8.097 8.939 1.00 94.25 262 THR A N 1
ATOM 2039 C CA . THR A 1 262 ? -1.491 -8.964 7.929 1.00 94.25 262 THR A CA 1
ATOM 2040 C C . THR A 1 262 ? -0.278 -9.669 8.517 1.00 94.25 262 THR A C 1
ATOM 2042 O O . THR A 1 262 ? 0.701 -9.024 8.896 1.00 94.25 262 THR A O 1
ATOM 2045 N N . GLN A 1 263 ? -0.354 -10.997 8.573 1.00 94.44 263 GLN A N 1
ATOM 2046 C CA . GLN A 1 263 ? 0.710 -11.893 9.012 1.00 94.44 263 GLN A CA 1
ATOM 2047 C C . GLN A 1 263 ? 1.950 -11.735 8.131 1.00 94.44 263 GLN A C 1
ATOM 2049 O O . GLN A 1 263 ? 1.841 -11.547 6.916 1.00 94.44 263 GLN A O 1
ATOM 2054 N N . ASN A 1 264 ? 3.125 -11.842 8.751 1.00 93.88 264 ASN A N 1
ATOM 2055 C CA . ASN A 1 264 ? 4.440 -11.788 8.106 1.00 93.88 264 ASN A CA 1
ATOM 2056 C C . ASN A 1 264 ? 4.784 -10.445 7.430 1.00 93.88 264 ASN A C 1
ATOM 2058 O O . ASN A 1 264 ? 5.768 -10.366 6.688 1.00 93.88 264 ASN A O 1
ATOM 2062 N N . CYS A 1 265 ? 4.042 -9.359 7.697 1.00 91.88 265 CYS A N 1
ATOM 2063 C CA . CYS A 1 265 ? 4.334 -8.041 7.119 1.00 91.88 265 CYS A CA 1
ATOM 2064 C C . CYS A 1 265 ? 5.754 -7.543 7.463 1.00 91.88 265 CYS A C 1
ATOM 2066 O O . CYS A 1 265 ? 6.443 -7.002 6.596 1.00 91.88 265 CYS A O 1
ATOM 2068 N N . ARG A 1 266 ? 6.229 -7.807 8.692 1.00 91.62 266 ARG A N 1
ATOM 2069 C CA . ARG A 1 266 ? 7.577 -7.451 9.175 1.00 91.62 266 ARG A CA 1
ATOM 2070 C C . ARG A 1 266 ? 8.664 -8.380 8.658 1.00 91.62 266 ARG A C 1
ATOM 2072 O O . ARG A 1 266 ? 9.834 -8.016 8.647 1.00 91.62 266 ARG A O 1
ATOM 2079 N N . GLU A 1 267 ? 8.305 -9.571 8.207 1.00 93.19 267 GLU A N 1
ATOM 2080 C CA . GLU A 1 267 ? 9.241 -10.515 7.603 1.00 93.19 267 GLU A CA 1
ATOM 2081 C C . GLU A 1 267 ? 9.391 -10.252 6.107 1.00 93.19 267 GLU A C 1
ATOM 2083 O O . GLU A 1 267 ? 10.478 -10.443 5.572 1.00 93.19 267 GLU A O 1
ATOM 2088 N N . GLY A 1 268 ? 8.342 -9.751 5.450 1.00 89.69 268 GLY A N 1
ATOM 2089 C CA . GLY A 1 268 ? 8.406 -9.278 4.070 1.00 89.69 268 GLY A CA 1
ATOM 2090 C C . GLY A 1 268 ? 9.240 -8.004 3.922 1.00 89.69 268 GLY A C 1
ATOM 2091 O O . GLY A 1 268 ? 10.005 -7.879 2.962 1.00 89.69 268 GLY A O 1
ATOM 2092 N N . PHE A 1 269 ? 9.131 -7.086 4.890 1.00 89.00 269 PHE A N 1
ATOM 2093 C CA . PHE A 1 269 ? 9.838 -5.804 4.902 1.00 89.00 269 PHE A CA 1
ATOM 2094 C C . PHE A 1 269 ? 10.342 -5.448 6.308 1.00 89.00 269 PHE A C 1
ATOM 2096 O O . PHE A 1 269 ? 9.557 -5.289 7.242 1.00 89.00 269 PHE A O 1
ATOM 2103 N N . ARG A 1 270 ? 11.660 -5.262 6.452 1.00 84.56 270 ARG A N 1
ATOM 2104 C CA . ARG A 1 270 ? 12.335 -4.921 7.711 1.00 84.56 270 ARG A CA 1
ATOM 2105 C C . ARG A 1 270 ? 12.955 -3.534 7.676 1.00 84.56 270 ARG A C 1
ATOM 2107 O O . ARG A 1 270 ? 13.553 -3.124 6.686 1.00 84.56 270 ARG A O 1
ATOM 2114 N N . SER A 1 271 ? 12.878 -2.831 8.800 1.00 83.75 271 SER A N 1
ATOM 2115 C CA . SER A 1 271 ? 13.653 -1.617 9.037 1.00 83.75 271 SER A CA 1
ATOM 2116 C C . SER A 1 271 ? 15.034 -1.952 9.609 1.00 83.75 271 SER A C 1
ATOM 2118 O O . SER A 1 271 ? 15.226 -2.941 10.325 1.00 83.75 271 SER A O 1
ATOM 2120 N N . ILE A 1 272 ? 16.037 -1.138 9.275 1.00 81.25 272 ILE A N 1
ATOM 2121 C CA . ILE A 1 272 ? 17.380 -1.282 9.850 1.00 81.25 272 ILE A CA 1
ATOM 2122 C C . ILE A 1 272 ? 17.337 -0.944 11.349 1.00 81.25 272 ILE A C 1
ATOM 2124 O O . ILE A 1 272 ? 16.839 0.108 11.746 1.00 81.25 272 ILE A O 1
ATOM 2128 N N . ARG A 1 273 ? 17.902 -1.821 12.193 1.00 75.56 273 ARG A N 1
ATOM 2129 C CA . ARG A 1 273 ? 17.943 -1.631 13.660 1.00 75.56 273 ARG A CA 1
ATOM 2130 C C . ARG A 1 273 ? 19.051 -0.680 14.119 1.00 75.56 273 ARG A C 1
ATOM 2132 O O . ARG A 1 273 ? 18.933 -0.050 15.169 1.00 75.56 273 ARG A O 1
ATOM 2139 N N . MET A 1 274 ? 20.140 -0.587 13.358 1.00 77.44 274 MET A N 1
ATOM 2140 C CA . MET A 1 274 ? 21.293 0.236 13.717 1.00 77.44 274 MET A CA 1
ATOM 2141 C C . MET A 1 274 ? 20.916 1.723 13.715 1.00 77.44 274 MET A C 1
ATOM 2143 O O . MET A 1 274 ? 20.400 2.237 12.727 1.00 77.44 274 MET A O 1
ATOM 2147 N N . GLY A 1 275 ? 21.171 2.411 14.831 1.00 80.88 275 GLY A N 1
ATOM 2148 C CA . GLY A 1 275 ? 20.848 3.832 14.980 1.00 80.88 275 GLY A CA 1
ATOM 2149 C C . GLY A 1 275 ? 19.360 4.134 15.200 1.00 80.88 275 GLY A C 1
ATOM 2150 O O . GLY A 1 275 ? 18.975 5.295 15.088 1.00 80.88 275 GLY A O 1
ATOM 2151 N N . ARG A 1 276 ? 18.525 3.134 15.543 1.00 83.38 276 ARG A N 1
ATOM 2152 C CA . ARG A 1 276 ? 17.067 3.294 15.745 1.00 83.38 276 ARG A CA 1
ATOM 2153 C C . ARG A 1 276 ? 16.711 4.476 16.649 1.00 83.38 276 ARG A C 1
ATOM 2155 O O . ARG A 1 276 ? 15.850 5.256 16.271 1.00 83.38 276 ARG A O 1
ATOM 2162 N N . HIS A 1 277 ? 17.399 4.659 17.779 1.00 84.88 277 HIS A N 1
ATOM 2163 C CA . HIS A 1 277 ? 17.133 5.777 18.698 1.00 84.88 277 HIS A CA 1
ATOM 2164 C C . HIS A 1 277 ? 17.421 7.149 18.078 1.00 84.88 277 HIS A C 1
ATOM 2166 O O . HIS A 1 277 ? 16.637 8.080 18.243 1.00 84.88 277 HIS A O 1
ATOM 2172 N N . PHE A 1 278 ? 18.517 7.270 17.324 1.00 86.50 278 PHE A N 1
ATOM 2173 C CA . PHE A 1 278 ? 18.839 8.499 16.605 1.00 86.50 278 PHE A CA 1
ATOM 2174 C C . PHE A 1 278 ? 17.817 8.771 15.495 1.00 86.50 278 PHE A C 1
ATOM 2176 O O . PHE A 1 278 ? 17.286 9.873 15.405 1.00 86.50 278 PHE A O 1
ATOM 2183 N N . LEU A 1 279 ? 17.477 7.760 14.691 1.00 85.75 279 LEU A N 1
ATOM 2184 C CA . LEU A 1 279 ? 16.483 7.888 13.622 1.00 85.75 279 LEU A CA 1
ATOM 2185 C C . LEU A 1 279 ? 15.084 8.200 14.164 1.00 85.75 279 LEU A C 1
ATOM 2187 O O . LEU A 1 279 ? 14.356 8.986 13.563 1.00 85.75 279 LEU A O 1
ATOM 2191 N N . GLU A 1 280 ? 14.716 7.626 15.308 1.00 85.12 280 GLU A N 1
ATOM 2192 C CA . GLU A 1 280 ? 13.476 7.944 16.009 1.00 85.12 280 GLU A CA 1
ATOM 2193 C C . GLU A 1 280 ? 13.459 9.395 16.480 1.00 85.12 280 GLU A C 1
ATOM 2195 O O . GLU A 1 280 ? 12.479 10.102 16.243 1.00 85.12 280 GLU A O 1
ATOM 2200 N N . TRP A 1 281 ? 14.554 9.868 17.075 1.00 86.31 281 TRP A N 1
ATOM 2201 C CA . TRP A 1 281 ? 14.699 11.268 17.461 1.00 86.31 281 TRP A CA 1
ATOM 2202 C C . TRP A 1 281 ? 14.586 12.214 16.254 1.00 86.31 281 TRP A C 1
ATOM 2204 O O . TRP A 1 281 ? 13.856 13.206 16.321 1.00 86.31 281 TRP A O 1
ATOM 2214 N N . VAL A 1 282 ? 15.234 11.894 15.125 1.00 84.12 282 VAL A N 1
ATOM 2215 C CA . VAL A 1 282 ? 15.123 12.694 13.893 1.00 84.12 282 VAL A CA 1
ATOM 2216 C C . VAL A 1 282 ? 13.689 12.673 13.361 1.00 84.12 282 VAL A C 1
ATOM 2218 O O . VAL A 1 282 ? 13.156 13.726 13.005 1.00 84.12 282 VAL A O 1
ATOM 2221 N N . TYR A 1 283 ? 13.037 11.508 13.330 1.00 84.31 283 TYR A N 1
ATOM 2222 C CA . TYR A 1 283 ? 11.649 11.376 12.885 1.00 84.31 283 TYR A CA 1
ATOM 2223 C C . TYR A 1 283 ? 10.684 12.176 13.767 1.00 84.31 283 TYR A C 1
ATOM 2225 O O . TYR A 1 283 ? 9.770 12.813 13.248 1.00 84.31 283 TYR A O 1
ATOM 2233 N N . GLU A 1 284 ? 10.872 12.195 15.088 1.00 85.12 284 GLU A N 1
ATOM 2234 C CA . GLU A 1 284 ? 10.011 12.987 15.973 1.00 85.12 284 GLU A CA 1
ATOM 2235 C C . GLU A 1 284 ? 10.151 14.493 15.752 1.00 85.12 284 GLU A C 1
ATOM 2237 O O . GLU A 1 284 ? 9.153 15.206 15.859 1.00 85.12 284 GLU A O 1
ATOM 2242 N N . LYS A 1 285 ? 11.344 14.972 15.380 1.00 79.88 285 LYS A N 1
ATOM 2243 C CA . LYS A 1 285 ? 11.567 16.388 15.056 1.00 79.88 285 LYS A CA 1
ATOM 2244 C C . LYS A 1 285 ? 11.104 16.782 13.655 1.00 79.88 285 LYS A C 1
ATOM 2246 O O . LYS A 1 285 ? 10.607 17.886 13.475 1.00 79.88 285 LYS A O 1
ATOM 2251 N N . THR A 1 286 ? 11.299 15.913 12.666 1.00 79.25 286 THR A N 1
ATOM 2252 C CA . THR A 1 286 ? 11.160 16.277 11.242 1.00 79.25 286 THR A CA 1
ATOM 2253 C C . THR A 1 286 ? 9.948 15.657 10.557 1.00 79.25 286 THR A C 1
ATOM 2255 O O . THR A 1 286 ? 9.537 16.134 9.506 1.00 79.25 286 THR A O 1
ATOM 2258 N N . ARG A 1 287 ? 9.391 14.573 11.115 1.00 76.94 287 ARG A N 1
ATOM 2259 C CA . ARG A 1 287 ? 8.376 13.703 10.490 1.00 76.94 287 ARG A CA 1
ATOM 2260 C C . ARG A 1 287 ? 8.792 13.101 9.140 1.00 76.94 287 ARG A C 1
ATOM 2262 O O . ARG A 1 287 ? 7.959 12.488 8.477 1.00 76.94 287 ARG A O 1
ATOM 2269 N N . LEU A 1 288 ? 10.069 13.203 8.760 1.00 73.44 288 LEU A N 1
ATOM 2270 C CA . LEU A 1 288 ? 10.588 12.643 7.515 1.00 73.44 288 LEU A CA 1
ATOM 2271 C C . LEU A 1 288 ? 10.840 11.131 7.663 1.00 73.44 288 LEU A C 1
ATOM 2273 O O . LEU A 1 288 ? 11.497 10.715 8.623 1.00 73.44 288 LEU A O 1
ATOM 2277 N N . PRO A 1 289 ? 10.366 10.290 6.725 1.00 73.12 289 PRO A N 1
ATOM 2278 C CA . PRO A 1 289 ? 10.521 8.839 6.791 1.00 73.12 289 PRO A CA 1
ATOM 2279 C C . PRO A 1 289 ? 11.921 8.397 6.338 1.00 73.12 289 PRO A C 1
ATOM 2281 O O . PRO A 1 289 ? 12.089 7.769 5.299 1.00 73.12 289 PRO A O 1
ATOM 2284 N N . ILE A 1 290 ? 12.945 8.736 7.120 1.00 77.94 290 ILE A N 1
ATOM 2285 C CA . ILE A 1 290 ? 14.354 8.475 6.777 1.00 77.94 290 ILE A CA 1
ATOM 2286 C C . ILE A 1 290 ? 14.861 7.091 7.205 1.00 77.94 290 ILE A C 1
ATOM 2288 O O . ILE A 1 290 ? 16.030 6.780 6.988 1.00 77.94 290 ILE A O 1
ATOM 2292 N N . VAL A 1 291 ? 14.022 6.272 7.850 1.00 81.81 291 VAL A N 1
ATOM 2293 C CA . VAL A 1 291 ? 14.417 4.930 8.302 1.00 81.81 291 VAL A CA 1
ATOM 2294 C C . VAL A 1 291 ? 14.543 4.024 7.078 1.00 81.81 291 VAL A C 1
ATOM 2296 O O . VAL A 1 291 ? 13.538 3.799 6.402 1.00 81.81 291 VAL A O 1
ATOM 2299 N N . PRO A 1 292 ? 15.736 3.480 6.777 1.00 81.75 292 PRO A N 1
ATOM 2300 C CA . PRO A 1 292 ? 15.887 2.590 5.639 1.00 81.75 292 PRO A CA 1
ATOM 2301 C C . PRO A 1 292 ? 15.121 1.286 5.874 1.00 81.75 292 PRO A C 1
ATOM 2303 O O . PRO A 1 292 ? 15.278 0.638 6.915 1.00 81.75 292 PRO A O 1
ATOM 2306 N N . ILE A 1 293 ? 14.322 0.903 4.881 1.00 84.25 293 ILE A N 1
ATOM 2307 C CA . ILE A 1 293 ? 13.585 -0.359 4.831 1.00 84.25 293 ILE A CA 1
ATOM 2308 C C . ILE A 1 293 ? 14.241 -1.235 3.761 1.00 84.25 293 ILE A C 1
ATOM 2310 O O . ILE A 1 293 ? 14.537 -0.768 2.662 1.00 84.25 293 ILE A O 1
ATOM 2314 N N . TYR A 1 294 ? 14.481 -2.499 4.085 1.00 83.62 294 TYR A N 1
ATOM 2315 C CA . TYR A 1 294 ? 14.920 -3.532 3.152 1.00 83.62 294 TYR A CA 1
ATOM 2316 C C . TYR A 1 294 ? 13.926 -4.690 3.201 1.00 83.62 294 TYR A C 1
ATOM 2318 O O . TYR A 1 294 ? 13.248 -4.899 4.204 1.00 83.62 294 TYR A O 1
ATOM 2326 N N . GLY A 1 295 ? 13.791 -5.440 2.116 1.00 88.00 295 GLY A N 1
ATOM 2327 C CA . GLY A 1 295 ? 12.763 -6.469 2.050 1.00 88.00 295 GLY A CA 1
ATOM 2328 C C . GLY A 1 295 ? 12.440 -6.885 0.631 1.00 88.00 295 GLY A C 1
ATOM 2329 O O . GLY A 1 295 ? 13.308 -6.852 -0.238 1.00 88.00 295 GLY A O 1
ATOM 2330 N N . GLY A 1 296 ? 11.184 -7.277 0.426 1.00 83.94 296 GLY A N 1
ATOM 2331 C CA . GLY A 1 296 ? 10.755 -8.018 -0.758 1.00 83.94 296 GLY A CA 1
ATOM 2332 C C . GLY A 1 296 ? 11.013 -9.518 -0.613 1.00 83.94 296 GLY A C 1
ATOM 2333 O O . GLY A 1 296 ? 11.139 -10.222 -1.612 1.00 83.94 296 GLY A O 1
ATOM 2334 N N . PHE A 1 297 ? 11.128 -10.012 0.625 1.00 87.38 297 PHE A N 1
ATOM 2335 C CA . PHE A 1 297 ? 11.255 -11.443 0.863 1.00 87.38 297 PHE A CA 1
ATOM 2336 C C . PHE A 1 297 ? 9.954 -12.133 0.450 1.00 87.38 297 PHE A C 1
ATOM 2338 O O . PHE A 1 297 ? 8.876 -11.640 0.794 1.00 87.38 297 PHE A O 1
ATOM 2345 N N . PRO A 1 298 ? 10.020 -13.271 -0.260 1.00 88.69 298 PRO A N 1
ATOM 2346 C CA . PRO A 1 298 ? 8.842 -13.916 -0.819 1.00 88.69 298 PRO A CA 1
ATOM 2347 C C . PRO A 1 298 ? 8.079 -14.701 0.254 1.00 88.69 298 PRO A C 1
ATOM 2349 O O . PRO A 1 298 ? 7.776 -15.864 0.046 1.00 88.69 298 PRO A O 1
ATOM 2352 N N . VAL A 1 299 ? 7.785 -14.113 1.413 1.00 89.12 299 VAL A N 1
ATOM 2353 C CA . VAL A 1 299 ? 7.034 -14.746 2.509 1.00 89.12 299 VAL A CA 1
ATOM 2354 C C . VAL A 1 299 ? 5.548 -14.873 2.168 1.00 89.12 299 VAL A C 1
ATOM 2356 O O . VAL A 1 299 ? 5.053 -14.228 1.242 1.00 89.12 299 VAL A O 1
ATOM 2359 N N . LYS A 1 300 ? 4.816 -15.728 2.891 1.00 88.3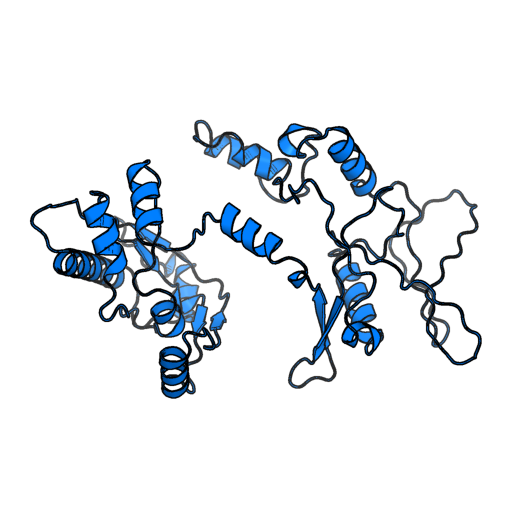8 300 LYS A N 1
ATOM 2360 C CA . LYS A 1 300 ? 3.357 -15.819 2.740 1.00 88.38 300 LYS A CA 1
ATOM 2361 C C . LYS A 1 300 ? 2.690 -14.716 3.560 1.00 88.38 300 LYS A C 1
ATOM 2363 O O . LYS A 1 300 ? 2.776 -14.741 4.785 1.00 88.38 300 LYS A O 1
ATOM 2368 N N . PHE A 1 301 ? 2.012 -13.785 2.893 1.00 92.00 301 PHE A N 1
ATOM 2369 C CA . PHE A 1 301 ? 1.120 -12.832 3.551 1.00 92.00 301 PHE A CA 1
ATOM 2370 C C . PHE A 1 301 ? -0.266 -13.454 3.707 1.00 92.00 301 PHE A C 1
ATOM 2372 O O . PHE A 1 301 ? -0.793 -14.052 2.768 1.00 92.00 301 PHE A O 1
ATOM 2379 N N . ARG A 1 302 ? -0.857 -13.304 4.891 1.00 91.69 302 ARG A N 1
ATOM 2380 C CA . ARG A 1 302 ? -2.265 -13.617 5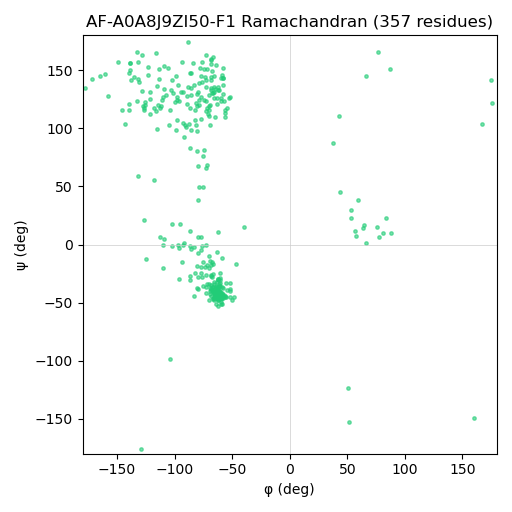.146 1.00 91.69 302 ARG A CA 1
ATOM 2381 C C . ARG A 1 302 ? -2.879 -12.456 5.904 1.00 91.69 302 ARG A C 1
ATOM 2383 O O . ARG A 1 302 ? -2.362 -12.075 6.952 1.00 91.69 302 ARG A O 1
ATOM 2390 N N . THR A 1 303 ? -3.944 -11.888 5.365 1.00 94.81 303 THR A N 1
ATOM 2391 C CA . THR A 1 303 ? -4.689 -10.819 6.024 1.00 94.81 303 THR A CA 1
ATOM 2392 C C . THR A 1 303 ? -5.868 -11.433 6.756 1.00 94.81 303 THR A C 1
ATOM 2394 O O . THR A 1 303 ? -6.678 -12.121 6.143 1.00 94.81 303 THR A O 1
ATOM 2397 N N . TYR A 1 304 ? -5.947 -11.181 8.056 1.00 93.62 304 TYR A N 1
ATOM 2398 C CA . TYR A 1 304 ? -7.065 -11.583 8.897 1.00 93.62 304 TYR A CA 1
ATOM 2399 C C . TYR A 1 304 ? -7.927 -10.351 9.148 1.00 93.62 304 TYR A C 1
ATOM 2401 O O . TYR A 1 304 ? -7.401 -9.281 9.474 1.00 93.62 304 TYR A O 1
ATOM 2409 N N . ILE A 1 305 ? -9.236 -10.504 8.977 1.00 95.50 305 ILE A N 1
ATOM 2410 C CA . ILE A 1 305 ? -10.240 -9.472 9.236 1.00 95.50 305 ILE A CA 1
ATOM 2411 C C . ILE A 1 305 ? -11.078 -9.985 10.399 1.00 95.50 305 ILE A C 1
ATOM 2413 O O . ILE A 1 305 ? -11.636 -11.074 10.313 1.00 95.50 305 ILE A O 1
ATOM 2417 N N . GLY A 1 306 ? -11.090 -9.237 11.496 1.00 93.50 306 GLY A N 1
ATOM 2418 C CA . GLY A 1 306 ? -11.806 -9.609 12.705 1.00 93.50 306 GLY A CA 1
ATOM 2419 C C . GLY A 1 306 ? -13.245 -9.116 12.691 1.00 93.50 306 GLY A C 1
ATOM 2420 O O . GLY A 1 306 ? -13.664 -8.355 11.810 1.00 93.50 306 GLY A O 1
ATOM 2421 N N . ASP A 1 307 ? -13.982 -9.528 13.716 1.00 95.12 307 ASP A N 1
ATOM 2422 C CA . ASP A 1 307 ? -15.372 -9.134 13.902 1.00 95.12 307 ASP A CA 1
ATOM 2423 C C . ASP A 1 307 ? -15.533 -7.610 14.013 1.00 95.12 307 ASP A C 1
ATOM 2425 O O . ASP A 1 307 ? -14.671 -6.919 14.575 1.00 95.12 307 ASP A O 1
ATOM 2429 N N . PRO A 1 308 ? -16.651 -7.056 13.506 1.00 96.69 308 PRO A N 1
ATOM 2430 C CA . PRO A 1 308 ? -16.908 -5.630 13.593 1.00 96.69 308 PRO A CA 1
ATOM 2431 C C . PRO A 1 308 ? -17.023 -5.178 15.047 1.00 96.69 308 PRO A C 1
ATOM 2433 O O . PRO A 1 308 ? -17.771 -5.744 15.841 1.00 96.69 308 PRO A O 1
ATOM 2436 N N . ILE A 1 309 ? -16.374 -4.062 15.364 1.00 97.12 309 ILE A N 1
ATOM 2437 C CA . ILE A 1 309 ? -16.637 -3.283 16.570 1.00 97.12 309 ILE A CA 1
ATOM 2438 C C . ILE A 1 309 ? -17.766 -2.304 16.218 1.00 97.12 309 ILE A C 1
ATOM 2440 O O . ILE A 1 309 ? -17.512 -1.328 15.501 1.00 97.12 309 ILE A O 1
ATOM 2444 N N . PRO A 1 310 ? -19.014 -2.552 16.659 1.00 96.50 310 PRO A N 1
ATOM 2445 C CA . PRO A 1 310 ? -20.159 -1.751 16.252 1.00 96.50 310 PRO A CA 1
ATOM 2446 C C . PRO A 1 310 ? -20.083 -0.332 16.817 1.00 96.50 310 PRO A C 1
ATOM 2448 O O . PRO A 1 310 ? -19.471 -0.076 17.859 1.00 96.50 310 PRO A O 1
ATOM 2451 N N . TYR A 1 311 ? -20.754 0.597 16.138 1.00 95.38 311 TYR A N 1
ATOM 2452 C CA . TYR A 1 311 ? -20.946 1.941 16.664 1.00 95.38 311 TYR A CA 1
ATOM 2453 C C . TYR A 1 311 ? -21.768 1.896 17.959 1.00 95.38 311 TYR A C 1
ATOM 2455 O O . TYR A 1 311 ? -22.889 1.391 17.979 1.00 95.38 311 TYR A O 1
ATOM 2463 N N . ASP A 1 312 ? -21.224 2.490 19.020 1.00 94.69 312 ASP A N 1
ATOM 2464 C CA . ASP A 1 312 ? -21.925 2.714 20.280 1.00 94.69 312 ASP A CA 1
ATOM 2465 C C . ASP A 1 312 ? -21.801 4.198 20.670 1.00 94.69 312 ASP A C 1
ATOM 2467 O O . ASP A 1 312 ? -20.683 4.693 20.875 1.00 94.69 312 ASP A O 1
ATOM 2471 N N . PRO A 1 313 ? -22.918 4.944 20.791 1.00 93.88 313 PRO A N 1
ATOM 2472 C CA . PRO A 1 313 ? -22.876 6.351 21.180 1.00 93.88 313 PRO A CA 1
ATOM 2473 C C . PRO A 1 313 ? -22.259 6.574 22.572 1.00 93.88 313 PRO A C 1
ATOM 2475 O O . PRO A 1 313 ? -21.643 7.626 22.795 1.00 93.88 313 PRO A O 1
ATOM 2478 N N . LYS A 1 314 ? -22.380 5.598 23.484 1.00 95.62 314 LYS A N 1
ATOM 2479 C CA . LYS A 1 314 ? -21.927 5.686 24.882 1.00 95.62 314 LYS A CA 1
ATOM 2480 C C . LYS A 1 314 ? -20.413 5.535 25.026 1.00 95.62 314 LYS A C 1
ATOM 2482 O O . LYS A 1 314 ? -19.836 6.114 25.938 1.00 95.62 314 LYS A O 1
ATOM 2487 N N . VAL A 1 315 ? -19.767 4.816 24.109 1.00 94.69 315 VAL A N 1
ATOM 2488 C CA . VAL A 1 315 ? -18.327 4.517 24.164 1.00 94.69 315 VAL A CA 1
ATOM 2489 C C . VAL A 1 315 ? -17.512 5.730 23.731 1.00 94.69 315 VAL A C 1
ATOM 2491 O O . VAL A 1 315 ? -17.737 6.292 22.655 1.00 94.69 315 VAL A O 1
ATOM 2494 N N . SER A 1 316 ? -16.553 6.170 24.544 1.00 96.19 316 SER A N 1
ATOM 2495 C CA . SER A 1 316 ? -15.688 7.305 24.188 1.00 96.19 316 SER A CA 1
ATOM 2496 C C . SER A 1 316 ? -14.744 6.963 23.020 1.00 96.19 316 SER A C 1
ATOM 2498 O O . SER A 1 316 ? -14.459 5.801 22.746 1.00 96.19 316 SER A O 1
ATOM 2500 N N . ALA A 1 317 ? -14.222 7.965 22.298 1.00 94.88 317 ALA A N 1
ATOM 2501 C CA . ALA A 1 317 ? -13.264 7.699 21.210 1.00 94.88 317 ALA A CA 1
ATOM 2502 C C . ALA A 1 317 ? -11.971 7.030 21.723 1.00 94.88 317 ALA A C 1
ATOM 2504 O O . ALA A 1 317 ? -11.341 6.261 21.003 1.00 94.88 317 ALA A O 1
ATOM 2505 N N . GLN A 1 318 ? -11.593 7.310 22.973 1.00 95.12 318 GLN A N 1
ATOM 2506 C CA . GLN A 1 318 ? -10.462 6.671 23.635 1.00 95.12 318 GLN A CA 1
ATOM 2507 C C . GLN A 1 318 ? -10.759 5.201 23.945 1.00 95.12 318 GLN A C 1
ATOM 2509 O O . GLN A 1 318 ? -9.954 4.340 23.604 1.00 95.12 318 GLN A O 1
ATOM 2514 N N . GLU A 1 319 ? -11.921 4.896 24.523 1.00 95.81 319 GLU A N 1
ATOM 2515 C CA . GLU A 1 319 ? -12.343 3.509 24.754 1.00 95.81 319 GLU A CA 1
ATOM 2516 C C . GLU A 1 319 ? -12.471 2.726 23.448 1.00 95.81 319 GLU A C 1
ATOM 2518 O O . GLU A 1 319 ? -12.051 1.576 23.386 1.00 95.81 319 GLU A O 1
ATOM 2523 N N . LEU A 1 320 ? -13.000 3.342 22.387 1.00 96.56 320 LEU A N 1
ATOM 2524 C CA . LEU A 1 320 ? -13.078 2.718 21.068 1.00 96.56 320 LEU A CA 1
ATOM 2525 C C . LEU A 1 320 ? -11.681 2.397 20.519 1.00 96.56 320 LEU A C 1
ATOM 2527 O O . LEU A 1 320 ? -11.467 1.314 19.972 1.00 96.56 320 LEU A O 1
ATOM 2531 N N . ALA A 1 321 ? -10.716 3.303 20.705 1.00 95.56 321 ALA A N 1
ATOM 2532 C CA . ALA A 1 321 ? -9.333 3.053 20.320 1.00 95.56 321 ALA A CA 1
ATOM 2533 C C . ALA A 1 321 ? -8.718 1.886 21.110 1.00 95.56 321 ALA A C 1
ATOM 2535 O O . ALA A 1 321 ? -8.077 1.033 20.505 1.00 95.56 321 ALA A O 1
ATOM 2536 N N . VAL A 1 322 ? -8.972 1.802 22.421 1.00 95.56 322 VAL A N 1
ATOM 2537 C CA . VAL A 1 322 ? -8.522 0.685 23.273 1.00 95.56 322 VAL A CA 1
ATOM 2538 C C . VAL A 1 322 ? -9.181 -0.635 22.864 1.00 95.56 322 VAL A C 1
ATOM 2540 O O . VAL A 1 322 ? -8.489 -1.634 22.716 1.00 95.56 322 VAL A O 1
ATOM 2543 N N . LYS A 1 323 ? -10.495 -0.653 22.604 1.00 96.19 323 LYS A N 1
ATOM 2544 C CA . LYS A 1 323 ? -11.195 -1.852 22.106 1.00 96.19 323 LYS A CA 1
ATOM 2545 C C . LYS A 1 323 ? -10.595 -2.346 20.788 1.00 96.19 323 LYS A C 1
ATOM 2547 O O . LYS A 1 323 ? -10.349 -3.536 20.640 1.00 96.19 323 LYS A O 1
ATOM 2552 N N . THR A 1 324 ? -10.317 -1.424 19.864 1.00 96.50 324 THR A N 1
ATOM 2553 C CA . THR A 1 324 ? -9.695 -1.749 18.569 1.00 96.50 324 THR A CA 1
ATOM 2554 C C . THR A 1 324 ? -8.270 -2.271 18.744 1.00 96.50 324 THR A C 1
ATOM 2556 O O . THR A 1 324 ? -7.887 -3.234 18.088 1.00 96.50 324 THR A O 1
ATOM 2559 N N . HIS A 1 325 ? -7.496 -1.660 19.642 1.00 95.69 325 HIS A N 1
ATOM 2560 C CA . HIS A 1 325 ? -6.147 -2.105 19.983 1.00 95.69 325 HIS A CA 1
ATOM 2561 C C . HIS A 1 325 ? -6.154 -3.540 20.515 1.00 95.69 325 HIS A C 1
ATOM 2563 O O . HIS A 1 325 ? -5.451 -4.390 19.983 1.00 95.69 325 HIS A O 1
ATOM 2569 N N . ASN A 1 326 ? -7.006 -3.825 21.503 1.00 96.19 326 ASN A N 1
ATOM 2570 C CA . ASN A 1 326 ? -7.111 -5.149 22.112 1.00 96.19 326 ASN A CA 1
ATOM 2571 C C . ASN A 1 326 ? -7.557 -6.212 21.100 1.00 96.19 326 ASN A C 1
ATOM 2573 O O . ASN A 1 326 ? -7.026 -7.316 21.110 1.00 96.19 326 ASN A O 1
ATOM 2577 N N . ALA A 1 327 ? -8.501 -5.882 20.211 1.00 96.69 327 ALA A N 1
ATOM 2578 C CA . ALA A 1 327 ? -8.931 -6.795 19.153 1.00 96.69 327 ALA A CA 1
ATOM 2579 C C . ALA A 1 327 ? -7.776 -7.135 18.195 1.00 96.69 327 ALA A C 1
ATOM 2581 O O . ALA A 1 327 ? -7.577 -8.297 17.853 1.00 96.69 327 ALA A O 1
ATOM 2582 N N . LEU A 1 328 ? -6.971 -6.142 17.803 1.00 95.81 328 LEU A N 1
ATOM 2583 C CA . LEU A 1 328 ? -5.796 -6.377 16.962 1.00 95.81 328 LEU A CA 1
ATOM 2584 C C . LEU A 1 328 ? -4.711 -7.183 17.675 1.00 95.81 328 LEU A C 1
ATOM 2586 O O . LEU A 1 328 ? -4.136 -8.066 17.050 1.00 95.81 328 LEU A O 1
ATOM 2590 N N . GLU A 1 329 ? -4.438 -6.915 18.954 1.00 95.31 329 GLU A N 1
ATOM 2591 C CA . GLU A 1 329 ? -3.482 -7.714 19.733 1.00 95.31 329 GLU A CA 1
ATOM 2592 C C . GLU A 1 329 ? -3.930 -9.171 19.840 1.00 95.31 329 GLU A C 1
ATOM 2594 O O . GLU A 1 329 ? -3.137 -10.060 19.556 1.00 95.31 329 GLU A O 1
ATOM 2599 N N . GLN A 1 330 ? -5.210 -9.429 20.120 1.00 95.81 330 GLN A N 1
ATOM 2600 C CA . GLN A 1 330 ? -5.753 -10.792 20.146 1.00 95.81 330 GLN A CA 1
ATOM 2601 C C . GLN A 1 330 ? -5.591 -11.507 18.801 1.00 95.81 330 GLN A C 1
ATOM 2603 O O . GLN A 1 330 ? -5.204 -12.674 18.763 1.00 95.81 330 GLN A O 1
ATOM 2608 N N . MET A 1 331 ? -5.847 -10.813 17.689 1.00 95.31 331 MET A N 1
ATOM 2609 C CA . MET A 1 331 ? -5.643 -11.376 16.353 1.00 95.31 331 MET A CA 1
ATOM 2610 C C . MET A 1 331 ? -4.162 -11.653 16.064 1.00 95.31 331 MET A C 1
ATOM 2612 O O . MET A 1 331 ? -3.828 -12.689 15.492 1.00 95.31 331 MET A O 1
ATOM 2616 N N . ILE A 1 332 ? -3.267 -10.745 16.457 1.00 94.69 332 ILE A N 1
ATOM 2617 C CA . ILE A 1 332 ? -1.820 -10.929 16.310 1.00 94.69 332 ILE A CA 1
ATOM 2618 C C . ILE A 1 332 ? -1.366 -12.136 17.137 1.00 94.69 332 ILE A C 1
ATOM 2620 O O . ILE A 1 332 ? -0.694 -13.008 16.594 1.00 94.69 332 ILE A O 1
ATOM 2624 N N . ASP A 1 333 ? -1.781 -12.241 18.397 1.00 94.50 333 ASP A N 1
ATOM 2625 C CA . ASP A 1 333 ? -1.428 -13.355 19.283 1.00 94.50 333 ASP A CA 1
ATOM 2626 C C . ASP A 1 333 ? -1.953 -14.701 18.761 1.00 94.50 333 ASP A C 1
ATOM 2628 O O . ASP A 1 333 ? -1.276 -15.725 18.869 1.00 94.50 333 ASP A O 1
ATOM 2632 N N . ALA A 1 334 ? -3.142 -14.709 18.153 1.00 93.56 334 ALA A N 1
ATOM 2633 C CA . ALA A 1 334 ? -3.749 -15.917 17.601 1.00 93.56 334 ALA A CA 1
ATOM 2634 C C . ALA A 1 334 ? -3.053 -16.419 16.324 1.00 93.56 334 ALA A C 1
ATOM 2636 O O . ALA A 1 334 ? -2.996 -17.627 16.081 1.00 93.56 334 ALA A O 1
ATOM 2637 N N . HIS A 1 335 ? -2.537 -15.508 15.496 1.00 92.88 335 HIS A N 1
ATOM 2638 C CA . HIS A 1 335 ? -2.172 -15.828 14.115 1.00 92.88 335 HIS A CA 1
ATOM 2639 C C . HIS A 1 335 ? -0.714 -15.504 13.743 1.00 92.88 335 HIS A C 1
ATOM 2641 O O . HIS A 1 335 ? -0.248 -15.958 12.697 1.00 92.88 335 HIS A O 1
ATOM 2647 N N . GLN A 1 336 ? 0.044 -14.756 14.547 1.00 93.88 336 GLN A N 1
ATOM 2648 C CA . GLN A 1 336 ? 1.441 -14.408 14.268 1.00 93.88 336 GLN A CA 1
ATOM 2649 C C . GLN A 1 336 ? 2.400 -15.171 15.190 1.00 93.88 336 GLN A C 1
ATOM 2651 O O . GLN A 1 336 ? 2.304 -15.123 16.411 1.00 93.88 336 GLN A O 1
ATOM 2656 N N . LYS A 1 337 ? 3.406 -15.831 14.603 1.00 91.25 337 LYS A N 1
ATOM 2657 C CA . LYS A 1 337 ? 4.518 -16.410 15.372 1.00 91.25 337 LYS A CA 1
ATOM 2658 C C . LYS A 1 337 ? 5.438 -15.282 15.842 1.00 91.25 337 LYS A C 1
ATOM 2660 O O . LYS A 1 337 ? 5.925 -14.508 15.012 1.00 91.25 337 LYS A O 1
ATOM 2665 N N . ILE A 1 338 ? 5.676 -15.210 17.152 1.00 92.12 338 ILE A N 1
ATOM 2666 C CA . ILE A 1 338 ? 6.493 -14.178 17.805 1.00 92.12 338 ILE A CA 1
ATOM 2667 C C . ILE A 1 338 ? 7.668 -14.843 18.558 1.00 92.12 338 ILE A C 1
ATOM 2669 O O . ILE A 1 338 ? 7.435 -15.783 19.316 1.00 92.12 338 ILE A O 1
ATOM 2673 N N . PRO A 1 339 ? 8.922 -14.368 18.396 1.00 92.00 339 PRO A N 1
ATOM 2674 C CA . PRO A 1 339 ? 9.334 -13.319 17.467 1.00 92.00 339 PRO A CA 1
ATOM 2675 C C . PRO A 1 339 ? 9.225 -13.779 16.008 1.00 92.00 339 PRO A C 1
ATOM 2677 O O . PRO A 1 339 ? 9.561 -14.913 15.662 1.00 92.00 339 PRO A O 1
ATOM 2680 N N . GLY A 1 340 ? 8.787 -12.870 15.140 1.00 90.81 340 GLY A N 1
ATOM 2681 C CA . GLY A 1 340 ? 8.757 -13.084 13.702 1.00 90.81 340 GLY A CA 1
ATOM 2682 C C . GLY A 1 340 ? 10.166 -13.306 13.149 1.00 90.81 340 GLY A C 1
ATOM 2683 O O . GLY A 1 340 ? 11.116 -12.572 13.453 1.00 90.81 340 GLY A O 1
ATOM 2684 N N . THR A 1 341 ? 10.324 -14.328 12.310 1.00 92.75 341 THR A N 1
ATOM 2685 C CA . THR A 1 341 ? 11.593 -14.612 11.628 1.00 92.75 341 THR A CA 1
ATOM 2686 C C . THR A 1 341 ? 11.358 -14.819 10.143 1.00 92.75 341 THR A C 1
ATOM 2688 O O . THR A 1 341 ? 10.394 -15.468 9.742 1.00 92.75 341 THR A O 1
ATOM 2691 N N . VAL A 1 342 ? 12.262 -14.289 9.312 1.00 91.00 342 VAL A N 1
ATOM 2692 C CA . VAL A 1 342 ? 12.158 -14.423 7.849 1.00 91.00 342 VAL A CA 1
ATOM 2693 C C . VAL A 1 342 ? 12.158 -15.898 7.448 1.00 91.00 342 VAL A C 1
ATOM 2695 O O . VAL A 1 342 ? 11.350 -16.304 6.623 1.00 91.00 342 VAL A O 1
ATOM 2698 N N . PHE A 1 343 ? 13.006 -16.717 8.075 1.00 90.56 343 PHE A N 1
ATOM 2699 C CA . PHE A 1 343 ? 13.055 -18.154 7.810 1.00 90.56 343 PHE A CA 1
ATOM 2700 C C . PHE A 1 343 ? 11.735 -18.858 8.159 1.00 90.56 343 PHE A C 1
ATOM 2702 O O . PHE A 1 343 ? 11.200 -19.578 7.321 1.00 90.56 343 PHE A O 1
ATOM 2709 N N . GLY A 1 344 ? 11.161 -18.599 9.340 1.00 89.75 344 GLY A N 1
ATOM 2710 C CA . GLY A 1 344 ? 9.861 -19.162 9.719 1.00 89.75 344 GLY A CA 1
ATOM 2711 C C . GLY A 1 344 ? 8.738 -18.747 8.763 1.00 89.75 344 GLY A C 1
ATOM 2712 O O . GLY A 1 344 ? 7.975 -19.591 8.305 1.00 89.75 344 GLY A O 1
ATOM 2713 N N . ALA A 1 345 ? 8.702 -17.471 8.375 1.00 90.25 345 ALA A N 1
ATOM 2714 C CA . ALA A 1 345 ? 7.716 -16.945 7.431 1.00 90.25 345 ALA A CA 1
ATOM 2715 C C . ALA A 1 345 ? 7.885 -17.479 5.993 1.00 90.25 345 ALA A C 1
ATOM 2717 O O . ALA A 1 345 ? 6.919 -17.539 5.227 1.00 90.25 345 ALA A O 1
ATOM 2718 N N . LEU A 1 346 ? 9.103 -17.871 5.603 1.00 88.94 346 LEU A N 1
ATOM 2719 C CA . LEU A 1 346 ? 9.351 -18.589 4.350 1.00 88.94 346 LEU A CA 1
ATOM 2720 C C . LEU A 1 346 ? 8.848 -20.034 4.432 1.00 88.94 346 LEU A C 1
ATOM 2722 O O . LEU A 1 346 ? 8.232 -20.507 3.476 1.00 88.94 346 LEU A O 1
ATOM 2726 N N . LEU A 1 347 ? 9.062 -20.715 5.564 1.00 88.25 347 LEU A N 1
ATOM 2727 C CA . LEU A 1 347 ? 8.567 -22.077 5.780 1.00 88.25 347 LEU A CA 1
ATOM 2728 C C . LEU A 1 347 ? 7.037 -22.155 5.757 1.00 88.25 347 LEU A C 1
ATOM 2730 O O . LEU A 1 347 ? 6.511 -23.129 5.231 1.00 88.25 347 LEU A O 1
ATOM 2734 N N . ASP A 1 348 ? 6.319 -21.119 6.202 1.00 85.25 348 ASP A N 1
ATOM 2735 C CA . ASP A 1 348 ? 4.844 -21.061 6.151 1.00 85.25 348 ASP A CA 1
ATOM 2736 C C . ASP A 1 348 ? 4.253 -21.196 4.725 1.00 85.25 348 ASP A C 1
ATOM 2738 O O . ASP A 1 348 ? 3.039 -21.363 4.560 1.00 85.25 348 ASP A O 1
ATOM 2742 N N . ARG A 1 349 ? 5.084 -21.106 3.676 1.00 82.94 349 ARG A N 1
ATOM 2743 C CA . ARG A 1 349 ? 4.691 -21.372 2.281 1.00 82.94 349 ARG A CA 1
ATOM 2744 C C . ARG A 1 349 ? 4.577 -22.852 1.956 1.00 82.94 349 ARG A C 1
ATOM 2746 O O . ARG A 1 349 ? 3.897 -23.203 0.997 1.00 82.94 349 ARG A O 1
ATOM 2753 N N . ILE A 1 350 ? 5.280 -23.693 2.702 1.00 82.75 350 ILE A N 1
ATOM 2754 C CA . ILE A 1 350 ? 5.297 -25.136 2.515 1.00 82.75 350 ILE A CA 1
ATOM 2755 C C . ILE A 1 350 ? 4.159 -25.703 3.373 1.00 82.75 350 ILE A C 1
ATOM 2757 O O . ILE A 1 350 ? 4.190 -25.518 4.591 1.00 82.75 350 ILE A O 1
ATOM 2761 N N . PRO A 1 351 ? 3.170 -26.405 2.786 1.00 77.38 351 PRO A N 1
ATOM 2762 C CA . PRO A 1 351 ? 1.984 -26.875 3.508 1.00 77.38 351 PRO A CA 1
ATOM 2763 C C . PRO A 1 351 ? 2.297 -27.651 4.796 1.00 77.38 351 PRO A C 1
ATOM 2765 O O . PRO A 1 351 ? 1.664 -27.420 5.819 1.00 77.38 351 PRO A O 1
ATOM 2768 N N . VAL A 1 352 ? 3.345 -28.481 4.782 1.00 76.69 352 VAL A N 1
ATOM 2769 C CA . VAL A 1 352 ? 3.795 -29.289 5.934 1.00 76.69 352 VAL A CA 1
ATOM 2770 C C . VAL A 1 352 ? 4.201 -28.441 7.147 1.00 76.69 352 VAL A C 1
ATOM 2772 O O . VAL A 1 352 ? 4.052 -28.878 8.282 1.00 76.69 352 VAL A O 1
ATOM 2775 N N . PHE A 1 353 ? 4.708 -27.228 6.920 1.00 70.75 353 PHE A N 1
ATOM 2776 C CA . PHE A 1 353 ? 5.127 -26.307 7.982 1.00 70.75 353 PHE A CA 1
ATOM 2777 C C . PHE A 1 353 ? 4.100 -25.198 8.235 1.00 70.75 353 PHE A C 1
ATOM 2779 O O . PHE A 1 353 ? 4.301 -24.351 9.112 1.00 70.75 353 PHE A O 1
ATOM 2786 N N . SER A 1 354 ? 3.005 -25.187 7.471 1.00 63.22 354 SER A N 1
ATOM 2787 C CA . SER A 1 354 ? 1.950 -24.205 7.635 1.00 63.22 354 SER A CA 1
ATOM 2788 C C . SER A 1 354 ? 1.165 -24.505 8.912 1.00 63.22 354 SER A C 1
ATOM 2790 O O . SER A 1 354 ? 0.661 -25.603 9.117 1.00 63.22 354 SER A O 1
ATOM 2792 N N . THR A 1 355 ? 1.088 -23.522 9.807 1.00 58.78 355 THR A N 1
ATOM 2793 C CA . THR A 1 355 ? 0.302 -23.576 11.053 1.00 58.78 355 THR A CA 1
ATOM 2794 C C . THR A 1 355 ? -1.192 -23.405 10.776 1.00 58.78 355 THR A C 1
ATOM 2796 O O . THR A 1 355 ? -1.852 -22.565 11.381 1.00 58.78 355 THR A O 1
ATOM 2799 N N . GLU A 1 356 ? -1.730 -24.162 9.824 1.00 57.44 356 GLU A N 1
ATOM 2800 C CA . GLU A 1 356 ? -3.174 -24.288 9.670 1.00 57.44 356 GLU A CA 1
ATOM 2801 C C . GLU A 1 356 ? -3.696 -25.082 10.870 1.00 57.44 356 GLU A C 1
ATOM 2803 O O . GLU A 1 356 ? -3.536 -26.297 10.959 1.00 57.44 356 GLU A O 1
ATOM 2808 N N . LYS A 1 357 ? -4.304 -24.381 11.831 1.00 48.25 357 LYS A N 1
ATOM 2809 C CA . LYS A 1 357 ? -5.395 -25.002 12.574 1.00 48.25 357 LYS A CA 1
ATOM 2810 C C . LYS A 1 357 ? -6.542 -25.092 11.577 1.00 48.25 357 LYS A C 1
ATOM 2812 O O . LYS A 1 357 ? -6.965 -24.065 11.059 1.00 48.25 357 LYS A O 1
ATOM 2817 N N . GLN A 1 358 ? -6.946 -26.316 11.248 1.00 34.47 358 GLN A N 1
ATOM 2818 C CA . GLN A 1 358 ? -8.222 -26.555 10.583 1.00 34.47 358 GLN A CA 1
ATOM 2819 C C . GLN A 1 358 ? -9.303 -25.944 11.483 1.00 34.47 358 GLN A C 1
ATOM 2821 O O . GLN A 1 358 ? -9.485 -26.417 12.606 1.00 34.47 358 GLN A O 1
ATOM 2826 N N . GLU A 1 359 ? -9.907 -24.847 11.035 1.00 32.03 359 GLU A N 1
ATOM 2827 C CA . GLU A 1 359 ? -11.184 -24.357 11.564 1.00 32.03 359 GLU A CA 1
ATOM 2828 C C . GLU A 1 359 ? -12.336 -25.063 10.855 1.00 32.03 359 GLU A C 1
ATOM 2830 O O . GLU A 1 359 ? -12.224 -25.277 9.622 1.00 32.03 359 GLU A O 1
#

Organism: Branchiostoma lanceolatum (NCBI:txid7740)

Radius of gyration: 27.07 Å; Cα contacts (8 Å, |Δi|>4): 362; chains: 1; bounding box: 60×58×76 Å

Secondary structure (DSSP, 8-state):
---PPPP------------------------PPPS-------SS----------TT-HHHHHHHHHHHHSS-TTTTT-PPP-----HHHHHHHTTT-S-SSHHHHHHH--------SS-----SS--HHHHH-HHHHHHHHHHHHHTTS---S--TTTTSS---PPPEEEEEPTTSS-EEEEE-GGG-HHHHHHHHHHTT-----HHHHHHHHHTT------TTHHHHHHH--TT-----TT--HHHHHHHHHT--B--EEEETHHHHEEE--TTHHHHHHHHHHH----S-EEE------EEEE---B---TTS-HHHHHHHHHHHHHHHHHHH--SS--HHHHHHTTSGGG------

Mean predicted aligned error: 17.68 Å

Sequence (359 aa):
MTVYPPAGVATRHNSSDGFQVGCTCDSTSDTPPAGVDVRQISGDNVQVECKCESTSWPYRDWHARVRQSQVPNFRGARIPVPSSLNIAAWRSLLEGYHDADLCDLLEFGFPVNYESSQLPVVPHTNHPSALQYPSHVERYIRTELAHGATIGPLPREFFGTPLVCNPLQTVPKKGTADRRIVVVQLGTLQSWNLMLKVMCVTPGAPEDCIKLLQEGNLLSLSPGGVREALFGDEYYRLVWRNRMGFAKVAKKAKVPIYPMFTQNCREGFRSIRMGRHFLEWVYEKTRLPIVPIYGGFPVKFRTYIGDPIPYDPKVSAQELAVKTHNALEQMIDAHQKIPGTVFGALLDRIPVFSTEKQE

Solvent-accessible surface area (backbone atoms only — not comparable to full-atom values): 22720 Å² total; per-residue (Å²): 141,80,54,63,75,75,83,77,87,80,95,71,97,75,92,78,92,74,95,76,92,78,90,84,85,82,92,84,81,95,76,90,85,79,76,94,78,92,80,83,91,72,73,101,63,85,79,81,79,69,87,69,91,56,99,74,63,64,62,46,57,52,50,52,46,25,60,72,51,77,42,50,32,49,80,44,57,53,52,71,50,93,66,92,70,62,59,69,58,51,50,64,75,47,64,90,45,89,66,74,57,56,60,43,31,69,40,20,36,67,81,85,71,86,86,66,97,63,82,79,86,57,66,78,58,54,40,68,51,28,73,75,38,49,70,55,54,51,51,49,48,51,51,34,42,76,68,64,76,44,92,46,77,46,65,80,64,64,69,76,53,96,72,86,37,66,31,40,30,47,42,82,39,90,94,51,98,52,56,44,81,39,74,40,66,79,81,40,69,58,62,57,50,47,50,32,53,76,71,66,56,68,81,85,47,60,68,59,54,25,50,45,43,64,74,70,48,88,81,91,81,63,73,34,43,71,59,23,70,55,69,46,54,49,69,70,59,86,53,39,85,91,57,39,64,67,30,47,32,33,62,74,42,62,42,61,46,66,41,67,52,56,36,50,53,58,47,22,43,37,53,63,71,82,61,45,71,59,51,49,54,49,28,75,76,65,71,54,87,77,70,59,71,52,66,78,47,89,43,52,73,48,75,50,74,50,74,68,47,69,64,52,93,85,56,49,43,66,56,48,36,50,53,47,49,54,53,42,50,53,51,43,69,75,68,45,69,74,72,51,42,53,66,62,35,43,42,45,64,42,72,92,62,34,87,72,75,87,125